Protein AF-A0A7S4D4P1-F1 (afdb_monomer_lite)

Sequence (245 aa):
DNGLATEPPNKPPSKPAASDPASQQLKETILKYKKLLSMARQGLEDNQRHLSDKDEQIRQLQHELESSKQRNAKENAKTRGLEMNPKRIVRRVDQDGVIWVLFEWYSVETDARSPPSWREFNSYGELEDFVQCVSGEPIEIPPACLTSDETQQKINDAKAEVKKTQEEFRKYKIKSEIARKQKEAETKQALGAGLAEASRRIAGADLEAQARRGREARAQADALRQELAQQELMWRKAHDALAKE

Radius of gyration: 55.8 Å; chains: 1; bounding box: 82×101×193 Å

Foldseek 3Di:
DDDDDDDDDDDDDDDDDDDDPVNVVVVVVVVVVVVVVVVVVVVVVVVVVVVVVVVVVVVVVVVVVVVVVVVLVVVQVVVVPDLWFFPEWPAWAQDPQKIKTWTFTDDPPDPDGDHTHIDIDNDPVRVCVSQVVRDDDRHDDDDHDDDPVRVVVVVVVVVVVVVVVVVVVVVVVVVVVVVVVVVVVVVVVVVVVVVVVVVCVVVCVVVVVVVVVVVVVVVVVVVVVVVVVVVVVVVVVVVVVVVVD

Organism: Heterosigma akashiwo (NCBI:txid2829)

pLDDT: mean 83.68, std 14.77, range [37.09, 98.0]

Structure (mmCIF, N/CA/C/O backbone):
data_AF-A0A7S4D4P1-F1
#
_entry.id   AF-A0A7S4D4P1-F1
#
loop_
_atom_site.group_PDB
_atom_site.id
_atom_site.type_symbol
_atom_site.label_atom_id
_atom_site.label_alt_id
_atom_site.label_comp_id
_atom_site.label_asym_id
_atom_site.label_entity_id
_atom_site.label_seq_id
_atom_site.pdbx_PDB_ins_code
_atom_site.Cartn_x
_atom_site.Cartn_y
_atom_site.Cartn_z
_atom_site.occupancy
_atom_site.B_iso_or_equiv
_atom_site.auth_seq_id
_atom_site.auth_comp_id
_atom_site.auth_asym_id
_atom_site.auth_atom_id
_atom_site.pdbx_PDB_model_num
ATOM 1 N N . ASP A 1 1 ? 14.306 -60.459 83.680 1.00 37.09 1 ASP A N 1
ATOM 2 C CA . ASP A 1 1 ? 15.129 -61.630 83.339 1.00 37.09 1 ASP A CA 1
ATOM 3 C C . ASP A 1 1 ? 14.640 -62.233 82.040 1.00 37.09 1 ASP A C 1
ATOM 5 O O . ASP A 1 1 ? 13.482 -62.611 81.962 1.00 37.09 1 ASP A O 1
ATOM 9 N N . ASN A 1 2 ? 15.369 -61.992 80.946 1.00 38.81 2 ASN A N 1
ATOM 10 C CA . ASN A 1 2 ? 16.435 -62.875 80.429 1.00 38.81 2 ASN A CA 1
ATOM 11 C C . ASN A 1 2 ? 15.802 -64.168 79.893 1.00 38.81 2 ASN A C 1
ATOM 13 O O . ASN A 1 2 ? 15.388 -65.011 80.672 1.00 38.81 2 ASN A O 1
ATOM 17 N N . GLY A 1 3 ? 15.584 -64.359 78.595 1.00 38.66 3 GLY A N 1
ATOM 18 C CA . GLY A 1 3 ? 16.442 -64.042 77.455 1.00 38.66 3 GLY A CA 1
ATOM 19 C C . GLY A 1 3 ? 16.898 -65.375 76.862 1.00 38.66 3 GLY A C 1
ATOM 20 O O . GLY A 1 3 ? 17.326 -66.228 77.623 1.00 38.66 3 GLY A O 1
ATOM 21 N N . LEU A 1 4 ? 16.791 -65.571 75.546 1.00 45.31 4 LEU A N 1
ATOM 22 C CA . LEU A 1 4 ? 17.747 -66.379 74.783 1.00 45.31 4 LEU A CA 1
ATOM 23 C C . LEU A 1 4 ? 17.522 -66.160 73.282 1.00 45.31 4 LEU A C 1
ATOM 25 O O . LEU A 1 4 ? 16.489 -66.512 72.716 1.00 45.31 4 LEU A O 1
ATOM 29 N N . ALA A 1 5 ? 18.521 -65.537 72.670 1.00 50.62 5 ALA A N 1
ATOM 30 C CA . ALA A 1 5 ? 18.687 -65.396 71.237 1.00 50.62 5 ALA A CA 1
ATOM 31 C C . ALA A 1 5 ? 19.120 -66.728 70.608 1.00 50.62 5 ALA A C 1
ATOM 33 O O . ALA A 1 5 ? 19.895 -67.466 71.212 1.00 50.62 5 ALA A O 1
ATOM 34 N N . THR A 1 6 ? 18.689 -66.981 69.371 1.00 47.94 6 THR A N 1
ATOM 35 C CA . THR A 1 6 ? 19.344 -67.926 68.450 1.00 47.94 6 THR A CA 1
ATOM 36 C C . THR A 1 6 ? 19.246 -67.408 67.004 1.00 47.94 6 THR A C 1
ATOM 38 O O . THR A 1 6 ? 18.187 -67.426 66.387 1.00 47.94 6 THR A O 1
ATOM 41 N N . GLU A 1 7 ? 20.365 -66.902 66.476 1.00 45.81 7 GLU A N 1
ATOM 42 C CA . GLU A 1 7 ? 20.773 -67.035 65.056 1.00 45.81 7 GLU A CA 1
ATOM 43 C C . GLU A 1 7 ? 21.290 -68.481 64.825 1.00 45.81 7 GLU A C 1
ATOM 45 O O . GLU A 1 7 ? 21.569 -69.124 65.846 1.00 45.81 7 GLU A O 1
ATOM 50 N N . PRO A 1 8 ? 21.486 -69.042 63.592 1.00 64.50 8 PRO A N 1
ATOM 51 C CA . PRO A 1 8 ? 21.990 -68.431 62.327 1.00 64.50 8 PRO A CA 1
ATOM 52 C C . PRO A 1 8 ? 21.351 -69.101 61.044 1.00 64.50 8 PRO A C 1
ATOM 54 O O . PRO A 1 8 ? 20.253 -69.638 61.188 1.00 64.50 8 PRO A O 1
ATOM 57 N N . PRO A 1 9 ? 21.929 -69.192 59.805 1.00 56.50 9 PRO A N 1
ATOM 58 C CA . PRO A 1 9 ? 23.125 -68.584 59.208 1.00 56.50 9 PRO A CA 1
ATOM 59 C C . PRO A 1 9 ? 22.961 -67.931 57.805 1.00 56.50 9 PRO A C 1
ATOM 61 O O . PRO A 1 9 ? 22.108 -68.253 56.980 1.00 56.50 9 PRO A O 1
ATOM 64 N N . ASN A 1 10 ? 23.923 -67.049 57.545 1.00 50.53 10 ASN A N 1
ATOM 65 C CA . ASN A 1 10 ? 24.517 -66.599 56.282 1.00 50.53 10 ASN A CA 1
ATOM 66 C C . ASN A 1 10 ? 24.268 -67.480 55.020 1.00 50.53 10 ASN A C 1
ATOM 68 O O . ASN A 1 10 ? 24.689 -68.637 54.965 1.00 50.53 10 ASN A O 1
ATOM 72 N N . LYS A 1 11 ? 23.679 -66.896 53.960 1.00 48.72 11 LYS A N 1
ATOM 73 C CA . LYS A 1 11 ? 23.640 -67.435 52.579 1.00 48.72 11 LYS A CA 1
ATOM 74 C C . LYS A 1 11 ? 24.652 -66.646 51.717 1.00 48.72 11 LYS A C 1
ATOM 76 O O . LYS A 1 11 ? 24.701 -65.425 51.846 1.00 48.72 11 LYS A O 1
ATOM 81 N N . PRO A 1 12 ? 25.453 -67.296 50.849 1.00 51.16 12 PRO A N 1
ATOM 82 C CA . PRO A 1 12 ? 26.589 -66.669 50.165 1.00 51.16 12 PRO A CA 1
ATOM 83 C C . PRO A 1 12 ? 26.155 -65.659 49.084 1.00 51.16 12 PRO A C 1
ATOM 85 O O . PRO A 1 12 ? 25.039 -65.762 48.562 1.00 51.16 12 PRO A O 1
ATOM 88 N N . PRO A 1 13 ? 27.031 -64.713 48.684 1.00 50.00 13 PRO A N 1
ATOM 89 C CA . PRO A 1 13 ? 26.713 -63.731 47.655 1.00 50.00 13 PRO A CA 1
ATOM 90 C C . PRO A 1 13 ? 26.650 -64.420 46.287 1.00 50.00 13 PRO A C 1
ATOM 92 O O . PRO A 1 13 ? 27.650 -64.926 45.773 1.00 50.00 13 PRO A O 1
ATOM 95 N N . SER A 1 14 ? 25.465 -64.452 45.680 1.00 47.50 14 SER A N 1
ATOM 96 C CA . SER A 1 14 ? 25.299 -64.885 44.291 1.00 47.50 14 SER A CA 1
ATOM 97 C C . SER A 1 14 ? 25.756 -63.757 43.362 1.00 47.50 14 SER A C 1
ATOM 99 O O . SER A 1 14 ? 25.259 -62.635 43.428 1.00 47.50 14 SER A O 1
ATOM 101 N N . LYS A 1 15 ? 26.732 -64.070 42.502 1.00 51.00 15 LYS A N 1
ATOM 102 C CA . LYS A 1 15 ? 27.185 -63.234 41.380 1.00 51.00 15 LYS A CA 1
ATOM 103 C C . LYS A 1 15 ? 26.001 -62.791 40.495 1.00 51.00 15 LYS A C 1
ATOM 105 O O . LYS A 1 15 ? 25.038 -63.546 40.360 1.00 51.00 15 LYS A O 1
ATOM 110 N N . PRO A 1 16 ? 26.081 -61.607 39.858 1.00 49.34 16 PRO A N 1
ATOM 111 C CA . PRO A 1 16 ? 24.970 -61.019 39.119 1.00 49.34 16 PRO A CA 1
ATOM 112 C C . PRO A 1 16 ? 24.687 -61.791 37.825 1.00 49.34 16 PRO A C 1
ATOM 114 O O . PRO A 1 16 ? 25.591 -62.045 37.028 1.00 49.34 16 PRO A O 1
ATOM 117 N N . ALA A 1 17 ? 23.418 -62.147 37.622 1.00 50.38 17 ALA A N 1
ATOM 118 C CA . ALA A 1 17 ? 22.916 -62.732 36.387 1.00 50.38 17 ALA A CA 1
ATOM 119 C C . ALA A 1 17 ? 22.978 -61.709 35.240 1.00 50.38 17 ALA A C 1
ATOM 121 O O . ALA A 1 17 ? 22.571 -60.554 35.390 1.00 50.38 17 ALA A O 1
ATOM 122 N N . ALA A 1 18 ? 23.480 -62.157 34.090 1.00 57.41 18 ALA A N 1
ATOM 123 C CA . ALA A 1 18 ? 23.397 -61.443 32.825 1.00 57.41 18 ALA A CA 1
ATOM 124 C C . ALA A 1 18 ? 21.926 -61.129 32.495 1.00 57.41 18 ALA A C 1
ATOM 126 O O . ALA A 1 18 ? 21.059 -61.993 32.597 1.00 57.41 18 ALA A O 1
ATOM 127 N N . SER A 1 19 ? 21.633 -59.878 32.143 1.00 57.03 19 SER A N 1
ATOM 128 C CA . SER A 1 19 ? 20.270 -59.417 31.866 1.00 57.03 19 SER A CA 1
ATOM 129 C C . SER A 1 19 ? 19.739 -59.953 30.530 1.00 57.03 19 SER A C 1
ATOM 131 O O . SER A 1 19 ? 20.377 -59.723 29.504 1.00 57.03 19 SER A O 1
ATOM 133 N N . ASP A 1 20 ? 18.550 -60.564 30.542 1.00 67.50 20 ASP A N 1
ATOM 134 C CA . ASP A 1 20 ? 17.817 -61.034 29.356 1.00 67.50 20 ASP A CA 1
ATOM 135 C C . ASP A 1 20 ? 17.561 -59.923 28.309 1.00 67.50 20 ASP A C 1
ATOM 137 O O . ASP A 1 20 ? 17.132 -58.820 28.675 1.00 67.50 20 ASP A O 1
ATOM 141 N N . PRO A 1 21 ? 17.706 -60.202 26.999 1.00 68.69 21 PRO A N 1
ATOM 142 C CA . PRO A 1 21 ? 17.485 -59.224 25.924 1.00 68.69 21 PRO A CA 1
ATOM 143 C C . PRO A 1 21 ? 16.031 -58.719 25.847 1.00 68.69 21 PRO A C 1
ATOM 145 O O . PRO A 1 21 ? 15.794 -57.550 25.545 1.00 68.69 21 PRO A O 1
ATOM 148 N N . ALA A 1 22 ? 15.043 -59.545 26.214 1.00 72.19 22 ALA A N 1
ATOM 149 C CA . ALA A 1 22 ? 13.642 -59.124 26.328 1.00 72.19 22 ALA A CA 1
ATOM 150 C C . ALA A 1 22 ? 13.427 -58.105 27.468 1.00 72.19 22 ALA A C 1
ATOM 152 O O . ALA A 1 22 ? 12.632 -57.171 27.345 1.00 72.19 22 ALA A O 1
ATOM 153 N N . SER A 1 23 ? 14.192 -58.231 28.561 1.00 76.56 23 SER A N 1
ATOM 154 C CA . SER A 1 23 ? 14.188 -57.259 29.661 1.00 76.56 23 SER A CA 1
ATOM 155 C C . SER A 1 23 ? 14.780 -55.918 29.220 1.00 76.56 23 SER A C 1
ATOM 157 O O . SER A 1 23 ? 14.315 -54.866 29.655 1.00 76.56 23 SER A O 1
ATOM 159 N N . GLN A 1 24 ? 15.777 -55.933 28.331 1.00 80.38 24 GLN A N 1
ATOM 160 C CA . GLN A 1 24 ? 16.373 -54.715 27.777 1.00 80.38 24 GLN A CA 1
ATOM 161 C C . GLN A 1 24 ? 15.398 -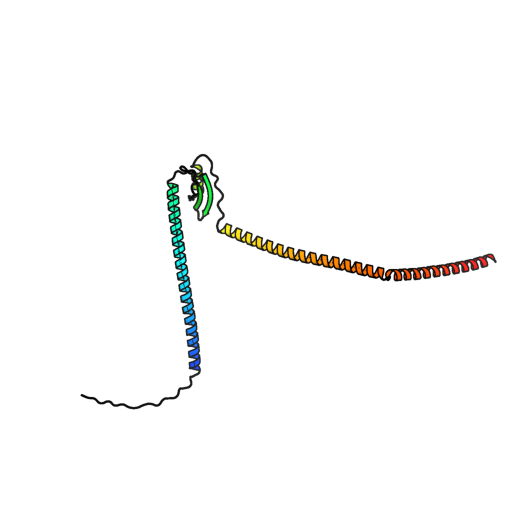53.979 26.846 1.00 80.38 24 GLN A C 1
ATOM 163 O O . GLN A 1 24 ? 15.178 -52.783 27.033 1.00 80.38 24 GLN A O 1
ATOM 168 N N . GLN A 1 25 ? 14.714 -54.687 25.942 1.00 83.94 25 GLN A N 1
ATOM 169 C CA . GLN A 1 25 ? 13.703 -54.080 25.062 1.00 83.94 25 GLN A CA 1
ATOM 170 C C . GLN A 1 25 ? 12.520 -53.475 25.836 1.00 83.94 25 GLN A C 1
ATOM 172 O O . GLN A 1 25 ? 12.057 -52.381 25.510 1.00 83.94 25 GLN A O 1
ATOM 177 N N . LEU A 1 26 ? 12.054 -54.138 26.900 1.00 87.88 26 LEU A N 1
ATOM 178 C CA . LEU A 1 26 ? 11.002 -53.599 27.768 1.00 87.88 26 LEU A CA 1
ATOM 179 C C . LEU A 1 26 ? 11.464 -52.344 28.529 1.00 87.88 26 LEU A C 1
ATOM 181 O O . LEU A 1 26 ? 10.706 -51.389 28.696 1.00 87.88 26 LEU A O 1
ATOM 185 N N . LYS A 1 27 ? 12.724 -52.301 28.973 1.00 88.81 27 LYS A N 1
ATOM 186 C CA . LYS A 1 27 ? 13.296 -51.102 29.607 1.00 88.81 27 LYS A CA 1
ATOM 187 C C . LYS A 1 27 ? 13.377 -49.935 28.623 1.00 88.81 27 LYS A C 1
ATOM 189 O O . LYS A 1 27 ? 13.056 -48.807 28.994 1.00 88.81 27 LYS A O 1
ATOM 194 N N . GLU A 1 28 ? 13.748 -50.195 27.373 1.00 88.62 28 GLU A N 1
ATOM 195 C CA . GLU A 1 28 ? 13.800 -49.177 26.322 1.00 88.62 28 GLU A CA 1
ATOM 196 C C . GLU A 1 28 ? 12.420 -48.617 25.962 1.00 88.62 28 GLU A C 1
ATOM 198 O O . GLU A 1 28 ? 12.275 -47.404 25.799 1.00 88.62 28 GLU A O 1
ATOM 203 N N . THR A 1 29 ? 11.386 -49.458 25.864 1.00 90.62 29 THR A N 1
ATOM 204 C CA . THR A 1 29 ? 10.016 -48.981 25.610 1.00 90.62 29 THR A CA 1
ATOM 205 C C . THR A 1 29 ? 9.495 -48.148 26.775 1.00 90.62 29 THR A C 1
ATOM 207 O O . THR A 1 29 ? 8.967 -47.058 26.555 1.00 90.62 29 THR A O 1
ATOM 210 N N . ILE A 1 30 ? 9.735 -48.572 28.019 1.00 92.38 30 ILE A N 1
ATOM 211 C CA . ILE A 1 30 ? 9.392 -47.790 29.215 1.00 92.38 30 ILE A CA 1
ATOM 212 C C . ILE A 1 30 ? 10.104 -46.429 29.212 1.00 92.38 30 ILE A C 1
ATOM 214 O O . ILE A 1 30 ? 9.485 -45.414 29.537 1.00 92.38 30 ILE A O 1
ATOM 218 N N . LEU A 1 31 ? 11.380 -46.369 28.820 1.00 92.94 31 LEU A N 1
ATOM 219 C CA . LEU A 1 31 ? 12.120 -45.107 28.704 1.00 92.94 31 LEU A CA 1
ATOM 220 C C . LEU A 1 31 ? 11.519 -44.181 27.638 1.00 92.94 31 LEU A C 1
ATOM 222 O O . LEU A 1 31 ? 11.360 -42.985 27.891 1.00 92.94 31 LEU A O 1
ATOM 226 N N . LYS A 1 32 ? 11.126 -44.724 26.479 1.00 92.06 32 LYS A N 1
ATOM 227 C CA . LYS A 1 32 ? 10.444 -43.962 25.419 1.00 92.06 32 LYS A CA 1
ATOM 228 C C . LYS A 1 32 ? 9.111 -43.392 25.908 1.00 92.06 32 LYS A C 1
ATOM 230 O O . LYS A 1 32 ? 8.865 -42.201 25.721 1.00 92.06 32 LYS A O 1
ATOM 235 N N . TYR A 1 33 ? 8.293 -44.191 26.596 1.00 94.88 33 TYR A N 1
ATOM 236 C CA . TYR A 1 33 ? 7.027 -43.720 27.168 1.00 94.88 33 TYR A CA 1
ATOM 237 C C . TYR A 1 33 ? 7.231 -42.660 28.249 1.00 94.88 33 TYR A C 1
ATOM 239 O O . TYR A 1 33 ? 6.532 -41.651 28.248 1.00 94.88 33 TYR A O 1
ATOM 247 N N . LYS A 1 34 ? 8.221 -42.826 29.134 1.00 95.06 34 LYS A N 1
ATOM 248 C CA . LYS A 1 34 ? 8.562 -41.809 30.141 1.00 95.06 34 LYS A CA 1
ATOM 249 C C . LYS A 1 34 ? 8.981 -40.490 29.499 1.00 95.06 34 LYS A C 1
ATOM 251 O O . LYS A 1 34 ? 8.519 -39.438 29.930 1.00 95.06 34 LYS A O 1
ATOM 256 N N . LYS A 1 35 ? 9.808 -40.541 28.450 1.00 94.38 35 LYS A N 1
ATOM 257 C CA . LYS A 1 35 ? 10.213 -39.346 27.699 1.00 94.38 35 LYS A CA 1
ATOM 258 C C . LYS A 1 35 ? 9.010 -38.662 27.049 1.00 94.38 35 LYS A C 1
ATOM 260 O O . LYS A 1 35 ? 8.869 -37.451 27.174 1.00 94.38 35 LYS A O 1
ATOM 265 N N . LEU A 1 36 ? 8.122 -39.431 26.417 1.00 94.69 36 LEU A N 1
ATOM 266 C CA . LEU A 1 36 ? 6.915 -38.897 25.788 1.00 94.69 36 LEU A CA 1
ATOM 267 C C . LEU A 1 36 ? 5.970 -38.251 26.812 1.00 94.69 36 LEU A C 1
ATOM 269 O O . LEU A 1 36 ? 5.500 -37.141 26.592 1.00 94.69 36 LEU A O 1
ATOM 273 N N . LEU A 1 37 ? 5.746 -38.902 27.956 1.00 94.62 37 LEU A N 1
ATOM 274 C CA . LEU A 1 37 ? 4.936 -38.355 29.048 1.00 94.62 37 LEU A CA 1
ATOM 275 C C . LEU A 1 37 ? 5.554 -37.087 29.642 1.00 94.62 37 LEU A C 1
ATOM 277 O O . LEU A 1 37 ? 4.828 -36.150 29.956 1.00 94.62 37 LEU A O 1
ATOM 281 N N . SER A 1 38 ? 6.882 -37.036 29.770 1.00 94.75 38 SER A N 1
ATOM 282 C CA . SER A 1 38 ? 7.589 -35.834 30.219 1.00 94.75 38 SER A CA 1
ATOM 283 C C . SER A 1 38 ? 7.402 -34.675 29.242 1.00 94.75 38 SER A C 1
ATOM 285 O O . SER A 1 38 ? 7.128 -33.562 29.674 1.00 94.75 38 SER A O 1
ATOM 287 N N . MET A 1 39 ? 7.508 -34.929 27.934 1.00 92.31 39 MET A N 1
ATOM 288 C CA . MET A 1 39 ? 7.268 -33.909 26.908 1.00 92.31 39 MET A CA 1
ATOM 289 C C . MET A 1 39 ? 5.807 -33.449 26.892 1.00 92.31 39 MET A C 1
ATOM 291 O O . MET A 1 39 ? 5.548 -32.257 26.777 1.00 92.31 39 MET A O 1
ATOM 295 N N . ALA A 1 40 ? 4.854 -34.372 27.048 1.00 93.38 40 ALA A N 1
ATOM 296 C CA . ALA A 1 40 ? 3.435 -34.039 27.127 1.00 93.38 40 ALA A CA 1
ATOM 297 C C . ALA A 1 40 ? 3.110 -33.200 28.374 1.00 93.38 40 ALA A C 1
ATOM 299 O O . ALA A 1 40 ? 2.359 -32.236 28.273 1.00 93.38 40 ALA A O 1
ATOM 300 N N . ARG A 1 41 ? 3.707 -33.522 29.533 1.00 94.69 41 ARG A N 1
ATOM 301 C CA . ARG A 1 41 ? 3.586 -32.705 30.751 1.00 94.69 41 ARG A CA 1
ATOM 302 C C . ARG A 1 41 ? 4.154 -31.306 30.551 1.00 94.69 41 ARG A C 1
ATOM 304 O O . ARG A 1 41 ? 3.449 -30.348 30.832 1.00 94.69 41 ARG A O 1
ATOM 311 N N . GLN A 1 42 ? 5.363 -31.198 29.999 1.00 94.19 42 GLN A N 1
ATOM 312 C CA . GLN A 1 42 ? 5.973 -29.900 29.711 1.00 94.19 42 GLN A CA 1
ATOM 313 C C . GLN A 1 42 ? 5.099 -29.069 28.763 1.00 94.19 42 GLN A C 1
ATOM 315 O O . GLN A 1 42 ? 4.826 -27.909 29.038 1.00 94.19 42 GLN A O 1
ATOM 320 N N . GLY A 1 43 ? 4.583 -29.679 27.690 1.00 94.81 43 GLY A N 1
ATOM 321 C CA . GLY A 1 43 ? 3.694 -28.991 26.753 1.00 94.81 43 GLY A CA 1
ATOM 322 C C . GLY A 1 43 ? 2.375 -28.534 27.385 1.00 94.81 43 GLY A C 1
ATOM 323 O O . GLY A 1 43 ? 1.867 -27.471 27.039 1.00 94.81 43 GLY A O 1
ATOM 324 N N . LEU A 1 44 ? 1.819 -29.302 28.329 1.00 94.50 44 LEU A N 1
ATOM 325 C CA . LEU A 1 44 ? 0.635 -28.888 29.087 1.00 94.50 44 LEU A CA 1
ATOM 326 C C . LEU A 1 44 ? 0.942 -27.725 30.034 1.00 94.50 44 LEU A C 1
ATOM 328 O O . LEU A 1 44 ? 0.155 -26.785 30.096 1.00 94.50 44 LEU A O 1
ATOM 332 N N . GLU A 1 45 ? 2.079 -27.762 30.728 1.00 95.69 45 GLU A N 1
ATOM 333 C CA . GLU A 1 45 ? 2.516 -26.678 31.613 1.00 95.69 45 GLU A CA 1
ATOM 334 C C . GLU A 1 45 ? 2.763 -25.377 30.838 1.00 95.69 45 GLU A C 1
ATOM 336 O O . GLU A 1 45 ? 2.300 -24.316 31.258 1.00 95.69 45 GLU A O 1
ATOM 341 N N . ASP A 1 46 ? 3.417 -25.456 29.679 1.00 94.44 46 ASP A N 1
ATOM 342 C CA . ASP A 1 46 ? 3.677 -24.298 28.820 1.00 94.44 46 ASP A CA 1
ATOM 343 C C . ASP A 1 46 ? 2.369 -23.708 28.266 1.00 94.44 46 ASP A C 1
ATOM 345 O O . ASP A 1 46 ? 2.158 -22.493 28.309 1.00 94.44 46 ASP A O 1
ATOM 349 N N . ASN A 1 47 ? 1.440 -24.561 27.818 1.00 95.12 47 ASN A N 1
ATOM 350 C CA . ASN A 1 47 ? 0.114 -24.122 27.381 1.00 95.12 47 ASN A CA 1
ATOM 351 C C . ASN A 1 47 ? -0.678 -23.478 28.522 1.00 95.12 47 ASN A C 1
ATOM 353 O O . ASN A 1 47 ? -1.353 -22.473 28.306 1.00 95.12 47 ASN A O 1
ATOM 357 N N . GLN A 1 48 ? -0.596 -24.028 29.733 1.00 95.94 48 GLN A N 1
ATOM 358 C CA . GLN A 1 48 ? -1.302 -23.490 30.889 1.00 95.94 48 GLN A CA 1
ATOM 359 C C . GLN A 1 48 ? -0.755 -22.122 31.310 1.00 95.94 48 GLN A C 1
ATOM 361 O O . GLN A 1 48 ? -1.541 -21.233 31.636 1.00 95.94 48 GLN A O 1
ATOM 366 N N . ARG A 1 49 ? 0.565 -21.915 31.226 1.00 95.00 49 ARG A N 1
ATOM 367 C CA . ARG A 1 49 ? 1.178 -20.589 31.404 1.00 95.00 49 ARG A CA 1
ATOM 368 C C . ARG A 1 49 ? 0.685 -19.603 30.354 1.00 95.00 49 ARG A C 1
ATOM 370 O O . ARG A 1 49 ? 0.198 -18.537 30.701 1.00 95.00 49 ARG A O 1
ATOM 377 N N . HIS A 1 50 ? 0.717 -19.992 29.084 1.00 95.62 50 HIS A N 1
ATOM 378 C CA . HIS A 1 50 ? 0.289 -19.119 27.994 1.00 95.62 50 HIS A CA 1
ATOM 379 C C . HIS A 1 50 ? -1.206 -18.755 28.063 1.00 95.62 50 HIS A C 1
ATOM 381 O O . HIS A 1 50 ? -1.590 -17.643 27.702 1.00 95.62 50 HIS A O 1
ATOM 387 N N . LEU A 1 51 ? -2.061 -19.669 28.535 1.00 95.25 51 LEU A N 1
ATOM 388 C CA . LEU A 1 51 ? -3.466 -19.363 28.819 1.00 95.25 51 LEU A CA 1
ATOM 389 C C . LEU A 1 51 ? -3.598 -18.360 29.969 1.00 95.25 51 LEU A C 1
ATOM 391 O O . LEU A 1 51 ? -4.302 -17.370 29.811 1.00 95.25 51 LEU A O 1
ATOM 395 N N . SER A 1 52 ? -2.865 -18.561 31.067 1.00 95.75 52 SER A N 1
ATOM 396 C CA . SER A 1 52 ? -2.852 -17.624 32.198 1.00 95.75 52 SER A CA 1
ATOM 397 C C . SER A 1 52 ? -2.409 -16.217 31.782 1.00 95.75 52 SER A C 1
ATOM 399 O O . SER A 1 52 ? -3.043 -15.237 32.172 1.00 95.75 52 SER A O 1
ATOM 401 N N . ASP A 1 53 ? -1.363 -16.108 30.960 1.00 95.56 53 ASP A N 1
ATOM 402 C CA . ASP A 1 53 ? -0.863 -14.824 30.456 1.00 95.56 53 ASP A CA 1
ATOM 403 C C . ASP A 1 53 ? -1.919 -14.117 29.593 1.00 95.56 53 ASP A C 1
ATOM 405 O O . ASP A 1 53 ? -2.144 -12.911 29.719 1.00 95.56 53 ASP A O 1
ATOM 409 N N . LYS A 1 54 ? -2.617 -14.868 28.731 1.00 95.44 54 LYS A N 1
ATOM 410 C CA . LYS A 1 54 ? -3.719 -14.331 27.922 1.00 95.44 54 LYS A CA 1
ATOM 411 C C . LYS A 1 54 ? -4.914 -13.912 28.771 1.00 95.44 54 LYS A C 1
ATOM 413 O O . LYS A 1 54 ? -5.491 -12.862 28.504 1.00 95.44 54 LYS A O 1
ATOM 418 N N . ASP A 1 55 ? -5.269 -14.679 29.795 1.00 96.12 55 ASP A N 1
ATOM 419 C CA . ASP A 1 55 ? -6.354 -14.331 30.717 1.00 96.12 55 ASP A CA 1
ATOM 420 C C . ASP A 1 55 ? -6.034 -13.064 31.522 1.00 96.12 55 ASP A C 1
ATOM 422 O O . ASP A 1 55 ? -6.927 -12.285 31.866 1.00 96.12 55 ASP A O 1
ATOM 426 N N . GLU A 1 56 ? -4.760 -12.827 31.831 1.00 96.00 56 GLU A N 1
ATOM 427 C CA . GLU A 1 56 ? -4.309 -11.580 32.442 1.00 96.00 56 GLU A CA 1
ATOM 428 C C . GLU A 1 56 ? -4.384 -10.400 31.464 1.00 96.00 56 GLU A C 1
ATOM 430 O O . GLU A 1 56 ? -4.928 -9.354 31.822 1.00 96.00 56 GLU A O 1
ATOM 435 N N . GLN A 1 57 ? -3.966 -10.581 30.208 1.00 95.69 57 GLN A N 1
ATOM 436 C CA . GLN A 1 57 ? -4.128 -9.563 29.160 1.00 95.69 57 GLN A CA 1
ATOM 437 C C . GLN A 1 57 ? -5.599 -9.214 28.911 1.00 95.69 57 GLN A C 1
ATOM 439 O O . GLN A 1 57 ? -5.947 -8.040 28.803 1.00 95.69 57 GLN A O 1
ATOM 444 N N . ILE A 1 58 ? -6.485 -10.214 28.862 1.00 95.31 58 ILE A N 1
ATOM 445 C CA . ILE A 1 58 ? -7.927 -9.995 28.699 1.00 95.31 58 ILE A CA 1
ATOM 446 C C . ILE A 1 58 ? -8.464 -9.153 29.858 1.00 95.31 58 ILE A C 1
ATOM 448 O O . ILE A 1 58 ? -9.183 -8.182 29.620 1.00 95.31 58 ILE A O 1
ATOM 452 N N . ARG A 1 59 ? -8.082 -9.468 31.103 1.00 95.69 59 ARG A N 1
ATOM 453 C CA . ARG A 1 59 ? -8.488 -8.680 32.277 1.00 95.69 59 ARG A CA 1
ATOM 454 C C . ARG A 1 59 ? -7.974 -7.242 32.219 1.00 95.69 59 ARG A C 1
ATOM 456 O O . ARG A 1 59 ? -8.729 -6.325 32.536 1.00 95.69 59 ARG A O 1
ATOM 463 N N . GLN A 1 60 ? -6.730 -7.032 31.791 1.00 95.00 60 GLN A N 1
ATOM 464 C CA . GLN A 1 60 ? -6.162 -5.690 31.621 1.00 95.00 60 GLN A CA 1
ATOM 465 C C . GLN A 1 60 ? -6.943 -4.882 30.578 1.00 95.00 60 GLN A C 1
ATOM 467 O O . GLN A 1 60 ? -7.401 -3.780 30.876 1.00 95.00 60 GLN A O 1
ATOM 472 N N . LEU A 1 61 ? -7.191 -5.460 29.401 1.00 94.19 61 LEU A N 1
ATOM 473 C CA . LEU A 1 61 ? -7.955 -4.807 28.335 1.00 94.19 61 LEU A CA 1
ATOM 474 C C . LEU A 1 61 ? -9.399 -4.505 28.758 1.00 94.19 61 LEU A C 1
ATOM 476 O O . LEU A 1 61 ? -9.919 -3.432 28.458 1.00 94.19 61 LEU A O 1
ATOM 480 N N . GLN A 1 62 ? -10.048 -5.414 29.488 1.00 93.06 62 GLN A N 1
ATOM 481 C CA . GLN A 1 62 ? -11.386 -5.180 30.040 1.00 93.06 62 GLN A CA 1
ATOM 482 C C . GLN A 1 62 ? -11.394 -4.016 31.038 1.00 93.06 62 GLN A C 1
ATOM 484 O O . GLN A 1 62 ? -12.279 -3.163 30.976 1.00 93.06 62 GLN A O 1
ATOM 489 N N . HIS A 1 63 ? -10.398 -3.943 31.925 1.00 94.44 63 HIS A N 1
ATOM 490 C CA . HIS A 1 63 ? -10.264 -2.845 32.879 1.00 94.44 63 HIS A CA 1
ATOM 491 C C . HIS A 1 63 ? -10.005 -1.499 32.183 1.00 94.44 63 HIS A C 1
ATOM 493 O O . HIS A 1 63 ? -10.592 -0.480 32.557 1.00 94.44 63 HIS A O 1
ATOM 499 N N . GLU A 1 64 ? -9.151 -1.472 31.158 1.00 91.88 64 GLU A N 1
ATOM 500 C CA . GLU A 1 64 ? -8.892 -0.274 30.352 1.00 91.88 64 GLU A CA 1
ATOM 501 C C . GLU A 1 64 ? -10.138 0.191 29.595 1.00 91.88 64 GLU A C 1
ATOM 503 O O . GLU A 1 64 ? -10.445 1.387 29.596 1.00 91.88 64 GLU A O 1
ATOM 508 N N . LEU A 1 65 ? -10.886 -0.746 29.004 1.00 88.31 65 LEU A N 1
ATOM 509 C CA . LEU A 1 65 ? -12.137 -0.457 28.312 1.00 88.31 65 LEU A CA 1
ATOM 510 C C . LEU A 1 65 ? -13.166 0.151 29.270 1.00 88.31 65 LEU A C 1
ATOM 512 O O . LEU A 1 65 ? -13.762 1.180 28.954 1.00 88.31 65 LEU A O 1
ATOM 516 N N . GLU A 1 66 ? -13.341 -0.437 30.454 1.00 89.75 66 GLU A N 1
ATOM 517 C CA . GLU A 1 66 ? -14.264 0.063 31.476 1.00 89.75 66 GLU A CA 1
ATOM 518 C C . GLU A 1 66 ? -13.835 1.442 31.999 1.00 89.75 66 GLU A C 1
ATOM 520 O O . GLU A 1 66 ? -14.635 2.377 32.066 1.00 89.75 66 GLU A O 1
ATOM 525 N N . SER A 1 67 ? -12.539 1.626 32.258 1.00 89.50 67 SER A N 1
ATOM 526 C CA . SER A 1 67 ? -11.972 2.920 32.651 1.00 89.50 67 SER A CA 1
ATOM 527 C C . SER A 1 67 ? -12.142 3.988 31.564 1.00 89.50 67 SER A C 1
ATOM 529 O O . SER A 1 67 ? -12.337 5.170 31.861 1.00 89.50 67 SER A O 1
ATOM 531 N N . SER A 1 68 ? -12.058 3.605 30.288 1.00 82.00 68 SER A N 1
ATOM 532 C CA . SER A 1 68 ? -12.314 4.500 29.158 1.00 82.00 68 SER A CA 1
ATOM 533 C C . SER A 1 68 ? -13.794 4.862 29.061 1.00 82.00 68 SER A C 1
ATOM 535 O O . SER A 1 68 ? -14.120 6.040 28.925 1.00 82.00 68 SER A O 1
ATOM 537 N N . LYS A 1 69 ? -14.695 3.883 29.199 1.00 79.75 69 LYS A N 1
ATOM 538 C CA . LYS A 1 69 ? -16.146 4.111 29.206 1.00 79.75 69 LYS A CA 1
ATOM 539 C C . LYS A 1 69 ? -16.562 5.057 30.326 1.00 79.75 69 LYS A C 1
ATOM 541 O O . LYS A 1 69 ? -17.302 6.000 30.071 1.00 79.75 69 LYS A O 1
ATOM 546 N N . GLN A 1 70 ? -16.045 4.870 31.541 1.00 81.00 70 GLN A N 1
ATOM 547 C CA . GLN A 1 70 ? -16.353 5.751 32.671 1.00 81.00 70 GLN A CA 1
ATOM 548 C C . GLN A 1 70 ? -15.823 7.176 32.481 1.00 81.00 70 GLN A C 1
ATOM 550 O O . GLN A 1 70 ? -16.504 8.131 32.859 1.00 81.00 70 GLN A O 1
ATOM 555 N N . ARG A 1 71 ? -14.631 7.348 31.893 1.00 78.56 71 ARG A N 1
ATOM 556 C CA . ARG A 1 71 ? -14.108 8.679 31.538 1.00 78.56 71 ARG A CA 1
ATOM 557 C C . ARG A 1 71 ? -15.004 9.369 30.512 1.00 78.56 71 ARG A C 1
ATOM 559 O O . ARG A 1 71 ? -15.437 10.492 30.759 1.00 78.56 71 ARG A O 1
ATOM 566 N N . ASN A 1 72 ? -15.362 8.661 29.443 1.00 69.88 72 ASN A N 1
ATOM 567 C CA . ASN A 1 72 ? -16.236 9.183 28.395 1.00 69.88 72 ASN A CA 1
ATOM 568 C C . ASN A 1 72 ? -17.640 9.501 28.929 1.00 69.88 72 ASN A C 1
ATOM 570 O O . ASN A 1 72 ? -18.195 10.541 28.606 1.00 69.88 72 ASN A O 1
ATOM 574 N N . ALA A 1 73 ? -18.209 8.660 29.798 1.00 70.31 73 ALA A N 1
ATOM 575 C CA . ALA A 1 73 ? -19.515 8.906 30.407 1.00 70.31 73 ALA A CA 1
ATOM 576 C C . ALA A 1 73 ? -19.520 10.170 31.283 1.00 70.31 73 ALA A C 1
ATOM 578 O O . ALA A 1 73 ? -20.476 10.943 31.243 1.00 70.31 73 ALA A O 1
ATOM 579 N N . LYS A 1 74 ? -18.443 10.420 32.041 1.00 71.56 74 LYS A N 1
ATOM 580 C CA . LYS A 1 74 ? -18.282 11.653 32.832 1.00 71.56 74 LYS A CA 1
ATOM 581 C C . LYS A 1 74 ? -18.147 12.891 31.940 1.00 71.56 74 LYS A C 1
ATOM 583 O O . LYS A 1 74 ? -18.731 13.926 32.250 1.00 71.56 74 LYS A O 1
ATOM 588 N N . GLU A 1 75 ? -17.410 12.788 30.838 1.00 66.00 75 GLU A N 1
ATOM 589 C CA . GLU A 1 75 ? -17.259 13.865 29.852 1.00 66.00 75 GLU A CA 1
ATOM 590 C C . GLU A 1 75 ? -18.574 14.156 29.106 1.00 66.00 75 GLU A C 1
ATOM 592 O O . GLU A 1 75 ? -18.977 15.316 28.979 1.00 66.00 75 GLU A O 1
ATOM 597 N N . ASN A 1 76 ? -19.309 13.110 28.723 1.00 63.19 76 ASN A N 1
ATOM 598 C CA . ASN A 1 76 ? -20.640 13.208 28.121 1.00 63.19 76 ASN A CA 1
ATOM 599 C C . ASN A 1 76 ? -21.668 13.800 29.091 1.00 63.19 76 ASN A C 1
ATOM 601 O O . ASN A 1 76 ? -22.486 14.623 28.694 1.00 63.19 76 ASN A O 1
ATOM 605 N N . ALA A 1 77 ? -21.636 13.430 30.372 1.00 62.59 77 ALA A N 1
ATOM 606 C CA . ALA A 1 77 ? -22.522 14.016 31.377 1.00 62.59 77 ALA A CA 1
ATOM 607 C C . ALA A 1 77 ? -22.228 15.511 31.593 1.00 62.59 77 ALA A C 1
ATOM 609 O O . ALA A 1 77 ? -23.155 16.310 31.716 1.00 62.59 77 ALA A O 1
ATOM 610 N N . LYS A 1 78 ? -20.947 15.904 31.578 1.00 60.81 78 LYS A N 1
ATOM 611 C CA . LYS A 1 78 ? -20.528 17.308 31.693 1.00 60.81 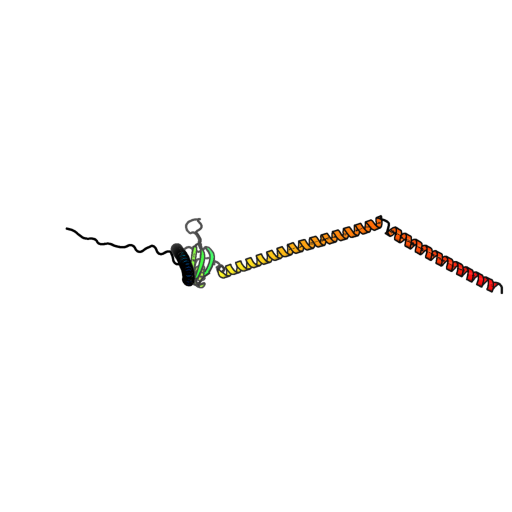78 LYS A CA 1
ATOM 612 C C . LYS A 1 78 ? -20.976 18.147 30.491 1.00 60.81 78 LYS A C 1
ATOM 614 O O . LYS A 1 78 ? -21.375 19.290 30.669 1.00 60.81 78 LYS A O 1
ATOM 619 N N . THR A 1 79 ? -20.936 17.580 29.288 1.00 56.41 79 THR A N 1
ATOM 620 C CA . THR A 1 79 ? -21.350 18.259 28.047 1.00 56.41 79 THR A CA 1
ATOM 621 C C . THR A 1 79 ? -22.862 18.243 27.826 1.00 56.41 79 THR A C 1
ATOM 623 O O . THR A 1 79 ? -23.385 19.191 27.260 1.00 56.41 79 THR A O 1
ATOM 626 N N . ARG A 1 80 ? -23.597 17.240 28.331 1.00 54.94 80 ARG A N 1
ATOM 627 C CA . ARG A 1 80 ? -25.075 17.247 28.342 1.00 54.94 80 ARG A CA 1
ATOM 628 C C . ARG A 1 80 ? -25.668 18.310 29.276 1.00 54.94 80 ARG A C 1
ATOM 630 O O . ARG A 1 80 ? -26.795 18.728 29.047 1.00 54.94 80 ARG A O 1
ATOM 637 N N . GLY A 1 81 ? -24.940 18.715 30.321 1.00 50.12 81 GLY A N 1
ATOM 638 C CA . GLY A 1 81 ? -25.376 19.739 31.281 1.00 50.12 81 GLY A CA 1
ATOM 639 C C . GLY A 1 81 ? -25.003 21.178 30.910 1.00 50.12 81 GLY A C 1
ATOM 640 O O . GLY A 1 81 ? -25.470 22.104 31.564 1.00 50.12 81 GLY A O 1
ATOM 641 N N . LEU A 1 82 ? -24.166 21.372 29.888 1.00 54.62 82 LEU A N 1
ATOM 642 C CA . LEU A 1 82 ? -23.803 22.684 29.365 1.00 54.62 82 LEU A CA 1
ATOM 643 C C . LEU A 1 82 ? -24.586 22.903 28.069 1.00 54.62 82 LEU A C 1
ATOM 645 O O . LEU A 1 82 ? -24.379 22.184 27.094 1.00 54.62 82 LEU A O 1
ATOM 649 N N . GLU A 1 83 ? -25.474 23.896 28.055 1.00 56.53 83 GLU A N 1
ATOM 650 C CA . GLU A 1 83 ? -26.129 24.420 26.849 1.00 56.53 83 GLU A CA 1
ATOM 651 C C . GLU A 1 83 ? -25.081 25.111 25.956 1.00 56.53 83 GLU A C 1
ATOM 653 O O . GLU A 1 83 ? -25.033 26.330 25.826 1.00 56.53 83 GLU A O 1
ATOM 658 N N . MET A 1 84 ? -24.147 24.335 25.409 1.00 66.50 84 MET A N 1
ATOM 659 C CA . MET A 1 84 ? -23.105 24.829 24.523 1.00 66.50 84 MET A CA 1
ATOM 660 C C . MET A 1 84 ? -23.477 24.545 23.080 1.00 66.50 84 MET A C 1
ATOM 662 O O . MET A 1 84 ? -23.782 23.411 22.706 1.00 66.50 84 MET A O 1
ATOM 666 N N . ASN A 1 85 ? -23.392 25.585 22.255 1.00 78.75 85 ASN A N 1
ATOM 667 C CA . ASN A 1 85 ? -23.601 25.448 20.826 1.00 78.75 85 ASN A CA 1
ATOM 668 C C . ASN A 1 85 ? -22.354 24.803 20.192 1.00 78.75 85 ASN A C 1
ATOM 670 O O . ASN A 1 85 ? -21.226 25.235 20.474 1.00 78.75 85 ASN A O 1
ATOM 674 N N . PRO A 1 86 ? -22.504 23.753 19.364 1.00 85.06 86 PRO A N 1
ATOM 675 C CA . PRO A 1 86 ? -21.402 23.227 18.593 1.00 85.06 86 PRO A CA 1
ATOM 676 C C . PRO A 1 86 ? -20.991 24.276 17.562 1.00 85.06 86 PRO A C 1
ATOM 678 O O . PRO A 1 86 ? -21.816 24.890 16.899 1.00 85.06 86 PRO A O 1
ATOM 681 N N . LYS A 1 87 ? -19.686 24.478 17.429 1.00 84.00 87 LYS A N 1
ATOM 682 C CA . LYS A 1 87 ? -19.071 25.342 16.424 1.00 84.00 87 LYS A CA 1
ATOM 683 C C . LYS A 1 87 ? -18.880 24.612 15.104 1.00 84.00 87 LYS A C 1
ATOM 685 O O . LYS A 1 87 ? -19.088 25.182 14.043 1.00 84.00 87 LYS A O 1
ATOM 690 N N . ARG A 1 88 ? -18.408 23.365 15.164 1.00 87.12 88 ARG A N 1
ATOM 691 C CA . ARG A 1 88 ? -18.260 22.500 13.987 1.00 87.12 88 ARG A CA 1
ATOM 692 C C . ARG A 1 88 ? -18.148 21.036 14.365 1.00 87.12 88 ARG A C 1
ATOM 694 O O . ARG A 1 88 ? -17.721 20.697 15.472 1.00 87.12 88 ARG A O 1
ATOM 701 N N . ILE A 1 89 ? -18.411 20.183 13.386 1.00 91.19 89 ILE A N 1
ATOM 702 C CA . ILE A 1 89 ? -18.085 18.764 13.449 1.00 91.19 89 ILE A CA 1
ATOM 703 C C . ILE A 1 89 ? -16.658 18.559 12.938 1.00 91.19 89 ILE A C 1
ATOM 705 O O . ILE A 1 89 ? -16.305 18.964 11.834 1.00 91.19 89 ILE A O 1
ATOM 709 N N . VAL A 1 90 ? -15.820 17.925 13.755 1.00 91.38 90 VAL A N 1
ATOM 710 C CA . VAL A 1 90 ? -14.424 17.618 13.418 1.00 91.38 90 VAL A CA 1
ATOM 711 C C . VAL A 1 90 ? -14.319 16.253 12.747 1.00 91.38 90 VAL A C 1
ATOM 713 O O . VAL A 1 90 ? -13.568 16.093 11.787 1.00 91.38 90 VAL A O 1
ATOM 716 N N . ARG A 1 91 ? -15.035 15.251 13.274 1.00 92.62 91 ARG A N 1
ATOM 717 C CA . ARG A 1 91 ? -15.039 13.874 12.762 1.00 92.62 91 ARG A CA 1
ATOM 718 C C . ARG A 1 91 ? -16.385 13.211 12.998 1.00 92.62 91 ARG A C 1
ATOM 720 O O . ARG A 1 91 ? -17.019 13.464 14.016 1.00 92.62 91 ARG A O 1
ATOM 727 N N . ARG A 1 92 ? -16.742 12.309 12.090 1.00 93.62 92 ARG A N 1
ATOM 728 C CA . ARG A 1 92 ? -17.881 11.398 12.196 1.00 93.62 92 ARG A CA 1
ATOM 729 C C . ARG A 1 92 ? -17.385 9.968 12.022 1.00 93.62 92 ARG A C 1
ATOM 731 O O . ARG A 1 92 ? -16.657 9.704 11.071 1.00 93.62 92 ARG A O 1
ATOM 738 N N . VAL A 1 93 ? -17.761 9.067 12.914 1.00 92.06 93 VAL A N 1
ATOM 739 C CA . VAL A 1 93 ? -17.433 7.641 12.855 1.00 92.06 93 VAL A CA 1
ATOM 740 C C . VAL A 1 93 ? -18.730 6.862 12.996 1.00 92.06 93 VAL A C 1
ATOM 742 O O . VAL A 1 93 ? -19.448 7.046 13.974 1.00 92.06 93 VAL A O 1
ATOM 745 N N . ASP A 1 94 ? -19.004 5.985 12.039 1.00 91.12 94 ASP A N 1
ATOM 746 C CA . ASP A 1 94 ? -20.195 5.144 12.045 1.00 91.12 94 ASP A CA 1
ATOM 747 C C . ASP A 1 94 ? -19.748 3.720 12.384 1.00 91.12 94 ASP A C 1
ATOM 749 O O . ASP A 1 94 ? -18.968 3.116 11.644 1.00 91.12 94 ASP A O 1
ATOM 753 N N . GLN A 1 95 ? -20.195 3.197 13.525 1.00 86.56 95 GLN A N 1
ATOM 754 C CA . GLN A 1 95 ? -19.800 1.874 13.998 1.00 86.56 95 GLN A CA 1
ATOM 755 C C . GLN A 1 95 ? -20.980 1.170 14.668 1.00 86.56 95 GLN A C 1
ATOM 757 O O . GLN A 1 95 ? -21.596 1.712 15.581 1.00 86.56 95 GLN A O 1
ATOM 762 N N . ASP A 1 96 ? -21.289 -0.045 14.206 1.00 85.44 96 ASP A N 1
ATOM 763 C CA . ASP A 1 96 ? -22.303 -0.935 14.792 1.00 85.44 96 ASP A CA 1
ATOM 764 C C . ASP A 1 96 ? -23.691 -0.285 14.978 1.00 85.44 96 ASP A C 1
ATOM 766 O O . ASP A 1 96 ? -24.393 -0.533 15.955 1.00 85.44 96 ASP A O 1
ATOM 770 N N . GLY A 1 97 ? -24.096 0.569 14.029 1.00 85.19 97 GLY A N 1
ATOM 771 C CA . GLY A 1 97 ? -25.382 1.279 14.065 1.00 85.19 97 GLY A CA 1
ATOM 772 C C . GLY A 1 97 ? -25.405 2.520 14.963 1.00 85.19 97 GLY A C 1
ATOM 773 O O . GLY A 1 97 ? -26.442 3.169 15.061 1.00 85.19 97 GLY A O 1
ATOM 774 N N . VAL A 1 98 ? -24.273 2.878 15.576 1.00 90.44 98 VAL A N 1
ATOM 775 C CA . VAL A 1 98 ? -24.101 4.094 16.378 1.00 90.44 98 VAL A CA 1
ATOM 776 C C . VAL A 1 98 ? -23.211 5.080 15.628 1.00 90.44 98 VAL A C 1
ATOM 778 O O . VAL A 1 98 ? -22.169 4.718 15.077 1.00 90.44 98 VAL A O 1
ATOM 781 N N . ILE A 1 99 ? -23.615 6.347 15.619 1.00 91.56 99 ILE A N 1
ATOM 782 C CA . ILE A 1 99 ? -22.863 7.442 15.012 1.00 91.56 99 ILE A CA 1
ATOM 783 C C . ILE A 1 99 ? -22.161 8.217 16.124 1.00 91.56 99 ILE A C 1
ATOM 785 O O . ILE A 1 99 ? -22.796 8.823 16.985 1.00 91.56 99 ILE A O 1
ATOM 789 N N . TRP A 1 100 ? -20.835 8.227 16.088 1.00 92.06 100 TRP A N 1
ATOM 790 C CA . TRP A 1 100 ? -19.991 9.002 16.987 1.00 92.06 100 TRP A CA 1
ATOM 791 C C . TRP A 1 100 ? -19.491 10.251 16.281 1.00 92.06 100 TRP A C 1
ATOM 793 O O . TRP A 1 100 ? -18.836 10.180 15.241 1.00 92.06 100 TRP A O 1
ATOM 803 N N . VAL A 1 101 ? -19.762 11.411 16.867 1.00 91.88 101 VAL A N 1
ATOM 804 C CA . VAL A 1 101 ? -19.388 12.703 16.297 1.00 91.88 101 VAL A CA 1
ATOM 805 C C . VAL A 1 101 ? -18.526 13.472 17.281 1.00 91.88 101 VAL A C 1
ATOM 807 O O . VAL A 1 101 ? -18.885 13.644 18.442 1.00 91.88 101 VAL A O 1
ATOM 810 N N . LEU A 1 102 ? -17.371 13.933 16.812 1.00 91.19 102 LEU A N 1
ATOM 811 C CA . LEU A 1 102 ? -16.472 14.790 17.572 1.00 91.19 102 LEU A CA 1
ATOM 812 C C . LEU A 1 102 ? -16.821 16.247 17.278 1.00 91.19 102 LEU A C 1
ATOM 814 O O . LEU A 1 102 ? -16.591 16.719 16.161 1.00 91.19 102 LEU A O 1
ATOM 818 N N . PHE A 1 103 ? -17.339 16.957 18.274 1.00 88.69 103 PHE A N 1
ATOM 819 C CA . PHE A 1 103 ? -17.694 18.367 18.156 1.00 88.69 103 PHE A CA 1
ATOM 820 C C . PHE A 1 103 ? -16.617 19.268 18.743 1.00 88.69 103 PHE A C 1
ATOM 822 O O . PHE A 1 103 ? -16.026 18.973 19.779 1.00 88.69 103 PHE A O 1
ATOM 829 N N . GLU A 1 104 ? -16.398 20.403 18.088 1.00 87.75 104 GLU A N 1
ATOM 830 C CA . GLU A 1 104 ? -15.765 21.568 18.696 1.00 87.75 104 GLU A CA 1
ATOM 831 C C . GLU A 1 104 ? -16.871 22.516 19.159 1.00 87.75 104 GLU A C 1
ATOM 833 O O . GLU A 1 104 ? -17.794 22.782 18.394 1.00 87.75 104 GLU A O 1
ATOM 838 N N . TRP A 1 105 ? -16.786 23.018 20.389 1.00 84.69 105 TRP A N 1
ATOM 839 C CA . TRP A 1 105 ? -17.832 23.824 21.028 1.00 84.69 105 TRP A CA 1
ATOM 840 C C . TRP A 1 105 ? -17.427 25.298 21.119 1.00 84.69 105 TRP A C 1
ATOM 842 O O . TRP A 1 105 ? -16.234 25.615 21.176 1.00 84.69 105 TRP A O 1
ATOM 852 N N . TYR A 1 106 ? -18.405 26.205 21.148 1.00 77.50 106 TYR A N 1
ATOM 853 C CA . TYR A 1 106 ? -18.155 27.591 21.551 1.00 77.50 106 TYR A CA 1
ATOM 854 C C . TYR A 1 106 ? -17.887 27.652 23.064 1.00 77.50 106 TYR A C 1
ATOM 856 O O . TYR A 1 106 ? -18.649 27.103 23.855 1.00 77.50 106 TYR A O 1
ATOM 864 N N . SER A 1 107 ? -16.803 28.319 23.471 1.00 71.19 107 SER A N 1
ATOM 865 C CA . SER A 1 107 ? -16.512 28.577 24.887 1.00 71.19 107 SER A CA 1
ATOM 866 C C . SER A 1 107 ? -17.310 29.795 25.354 1.00 71.19 107 SER A C 1
ATOM 868 O O . SER A 1 107 ? -17.226 30.851 24.731 1.00 71.19 107 SER A O 1
ATOM 870 N N . VAL A 1 108 ? -18.089 29.649 26.430 1.00 61.06 108 VAL A N 1
ATOM 871 C CA . VAL A 1 108 ? -18.965 30.714 26.959 1.00 61.06 108 VAL A CA 1
ATOM 872 C C . VAL A 1 108 ? -18.234 31.614 27.968 1.00 61.06 108 VAL A C 1
ATOM 874 O O . VAL A 1 108 ? -18.612 32.766 28.144 1.00 61.06 108 VAL A O 1
ATOM 877 N N . GLU A 1 109 ? -17.162 31.132 28.609 1.00 60.25 109 GLU A N 1
ATOM 878 C CA . GLU A 1 109 ? -16.611 31.784 29.813 1.00 60.25 109 GLU A CA 1
ATOM 879 C C . GLU A 1 109 ? -15.116 32.127 29.743 1.00 60.25 109 GLU A C 1
ATOM 881 O O . GLU A 1 109 ? -14.573 32.732 30.665 1.00 60.25 109 GLU A O 1
ATOM 886 N N . THR A 1 110 ? -14.392 31.738 28.693 1.00 56.50 110 THR A N 1
ATOM 887 C CA . THR A 1 110 ? -12.947 32.013 28.606 1.00 56.50 110 THR A CA 1
ATOM 888 C C . THR A 1 110 ? -12.468 31.890 27.164 1.00 56.50 110 THR A C 1
ATOM 890 O O . THR A 1 110 ? -12.828 30.928 26.491 1.00 56.50 110 THR A O 1
ATOM 893 N N . ASP A 1 111 ? -11.564 32.768 26.715 1.00 54.62 111 ASP A N 1
ATOM 894 C CA . ASP A 1 111 ? -10.818 32.644 25.439 1.00 54.62 111 ASP A CA 1
ATOM 895 C C . ASP A 1 111 ? -9.988 31.338 25.326 1.00 54.62 111 ASP A C 1
ATOM 897 O O . ASP A 1 111 ? -9.275 31.099 24.349 1.00 54.62 111 ASP A O 1
ATOM 901 N N . ALA A 1 112 ? -10.070 30.456 26.325 1.00 60.50 112 ALA A N 1
ATOM 902 C CA . ALA A 1 112 ? -9.566 29.101 26.262 1.00 60.50 112 ALA A CA 1
ATOM 903 C C . ALA A 1 112 ? -10.458 28.245 25.351 1.00 60.50 112 ALA A C 1
ATOM 905 O O . ALA A 1 112 ? -11.660 28.086 25.565 1.00 60.50 112 ALA A O 1
ATOM 906 N N . ARG A 1 113 ? -9.836 27.646 24.335 1.00 62.72 113 ARG A N 1
ATOM 907 C CA . ARG A 1 113 ? -10.475 26.687 23.434 1.00 62.72 113 ARG A CA 1
ATOM 908 C C . ARG A 1 113 ? -10.971 25.484 24.238 1.00 62.72 113 ARG A C 1
ATOM 910 O O . ARG A 1 113 ? -10.155 24.725 24.762 1.00 62.72 113 ARG A O 1
ATOM 917 N N . SER A 1 114 ? -12.288 25.299 24.322 1.00 70.00 114 SER A N 1
ATOM 918 C CA . SER A 1 114 ? -12.866 24.085 24.897 1.00 70.00 114 SER A CA 1
ATOM 919 C C . SER A 1 114 ? -12.340 22.868 24.127 1.00 70.00 114 SER A C 1
ATOM 921 O O . SER A 1 114 ? -12.304 22.902 22.890 1.00 70.00 114 SER A O 1
ATOM 923 N N . PRO A 1 115 ? -11.888 21.808 24.819 1.00 79.75 115 PRO A N 1
ATOM 924 C CA . PRO A 1 115 ? -11.451 20.603 24.138 1.00 79.75 115 PRO A CA 1
ATOM 925 C C . PRO A 1 115 ? -12.624 20.015 23.343 1.00 79.75 115 PRO A C 1
ATOM 927 O O . PRO A 1 115 ? -13.770 20.084 23.799 1.00 79.75 115 PRO A O 1
ATOM 930 N N . PRO A 1 116 ? -12.364 19.465 22.147 1.00 85.06 116 PRO A N 1
ATOM 931 C CA . PRO A 1 116 ? -13.403 18.804 21.384 1.00 85.06 116 PRO A CA 1
ATOM 932 C C . PRO A 1 116 ? -13.860 17.549 22.131 1.00 85.06 116 PRO A C 1
ATOM 934 O O . PRO A 1 116 ? -13.028 16.839 22.696 1.00 85.06 116 PRO A O 1
ATOM 937 N N . SER A 1 117 ? -15.160 17.268 22.108 1.00 85.62 117 SER A N 1
ATOM 938 C CA . SER A 1 117 ? -15.737 16.126 22.822 1.00 85.62 117 SER A CA 1
ATOM 939 C C . SER A 1 117 ? -16.588 15.258 21.906 1.00 85.62 117 SER A C 1
ATOM 941 O O . SER A 1 117 ? -17.184 15.727 20.930 1.00 85.62 117 SER A O 1
ATOM 943 N N . TRP A 1 118 ? -16.617 13.966 22.214 1.00 88.44 118 TRP A N 1
ATOM 944 C CA . TRP A 1 118 ? -17.424 12.999 21.486 1.00 88.44 118 TRP A CA 1
ATOM 945 C C . TRP A 1 118 ? -18.882 13.073 21.920 1.00 88.44 118 TRP A C 1
ATOM 947 O O . TRP A 1 118 ? -19.183 13.297 23.088 1.00 88.44 118 TRP A O 1
ATOM 957 N N . ARG A 1 119 ? -19.792 12.849 20.978 1.00 87.75 119 ARG A N 1
ATOM 958 C CA . ARG A 1 119 ? -21.214 12.663 21.241 1.00 87.75 119 ARG A CA 1
ATOM 959 C C . ARG A 1 119 ? -21.736 11.521 20.382 1.00 87.75 119 ARG A C 1
ATOM 961 O O . ARG A 1 119 ? -21.353 11.392 19.221 1.00 87.75 119 ARG A O 1
ATOM 968 N N . GLU A 1 120 ? -22.564 10.684 20.985 1.00 90.44 120 GLU A N 1
ATOM 969 C CA . GLU A 1 120 ? -23.199 9.543 20.328 1.00 90.44 120 GLU A CA 1
ATOM 970 C C . GLU A 1 120 ? -24.591 9.926 19.815 1.00 90.44 120 GLU A C 1
ATOM 972 O O . GLU A 1 120 ? -25.286 10.724 20.449 1.00 90.44 120 GLU A O 1
ATOM 977 N N . PHE A 1 121 ? -24.979 9.331 18.692 1.00 90.00 121 PHE A N 1
ATOM 978 C CA . PHE A 1 121 ? -26.309 9.405 18.095 1.00 90.00 121 PHE A CA 1
ATOM 979 C C . PHE A 1 121 ? -26.702 8.014 17.606 1.00 90.00 121 PHE A C 1
ATOM 981 O O . PHE A 1 121 ? -25.870 7.269 17.085 1.00 90.00 121 PHE A O 1
ATOM 988 N N . ASN A 1 122 ? -27.977 7.666 17.742 1.00 91.12 122 ASN A N 1
ATOM 989 C CA . ASN A 1 122 ? -28.490 6.347 17.363 1.00 91.12 122 ASN A CA 1
ATOM 990 C C . ASN A 1 122 ? -28.947 6.297 15.902 1.00 91.12 122 ASN A C 1
ATOM 992 O O . ASN A 1 122 ? -29.243 5.231 15.368 1.00 91.12 122 ASN A O 1
ATOM 996 N N . SER A 1 123 ? -29.066 7.455 15.254 1.00 91.44 123 SER A N 1
ATOM 997 C CA . SER A 1 123 ? -29.466 7.554 13.857 1.00 91.44 123 SER A CA 1
ATOM 998 C C . SER A 1 123 ? -28.945 8.836 13.219 1.00 91.44 123 SER A C 1
ATOM 1000 O O . SER A 1 123 ? -28.629 9.809 13.905 1.00 91.44 123 SER A O 1
ATOM 1002 N N . TYR A 1 124 ? -28.889 8.843 11.887 1.00 89.69 124 TYR A N 1
ATOM 1003 C CA . TYR A 1 124 ? -28.521 10.041 11.135 1.00 89.69 124 TYR A CA 1
ATOM 1004 C C . TYR A 1 124 ? -29.534 11.180 11.334 1.00 89.69 124 TYR A C 1
ATOM 1006 O O . TYR A 1 124 ? -29.121 12.326 11.455 1.00 89.69 124 TYR A O 1
ATOM 1014 N N . GLY A 1 125 ? -30.830 10.861 11.453 1.00 89.50 125 GLY A N 1
ATOM 1015 C CA . GLY A 1 125 ? -31.874 11.856 11.728 1.00 89.50 125 GLY A CA 1
ATOM 1016 C C . GLY A 1 125 ? -31.682 12.552 13.077 1.00 89.50 125 GLY A C 1
ATOM 1017 O O . GLY A 1 125 ? -31.758 13.767 13.146 1.00 89.50 125 GLY A O 1
ATOM 1018 N N . GLU A 1 126 ? -31.311 11.811 14.128 1.00 88.69 126 GLU A N 1
ATOM 1019 C CA . GLU A 1 126 ? -31.026 12.396 15.451 1.00 88.69 126 GLU A CA 1
ATOM 1020 C C . GLU A 1 126 ? -29.843 13.382 15.407 1.00 88.69 126 GLU A C 1
ATOM 1022 O O . GLU A 1 126 ? -29.860 14.421 16.068 1.00 88.69 126 GLU A O 1
ATOM 1027 N N . LEU A 1 127 ? -28.813 13.067 14.615 1.00 88.94 127 LEU A N 1
ATOM 1028 C CA . LEU A 1 127 ? -27.677 13.961 14.389 1.00 88.94 127 LEU A CA 1
ATOM 1029 C C . LEU A 1 127 ? -28.094 15.215 13.613 1.00 88.94 127 LEU A C 1
ATOM 1031 O O . LEU A 1 127 ? -27.682 16.319 13.966 1.00 88.94 127 LEU A O 1
ATOM 1035 N N . GLU A 1 128 ? -28.878 15.044 12.554 1.00 88.44 128 GLU A N 1
ATOM 1036 C CA . GLU A 1 128 ? -29.359 16.138 11.716 1.00 88.44 128 GLU A CA 1
ATOM 1037 C C . GLU A 1 128 ? -30.265 17.090 12.507 1.00 88.44 128 GLU A C 1
ATOM 1039 O O . GLU A 1 128 ? -30.006 18.293 12.529 1.00 88.44 128 GLU A O 1
ATOM 1044 N N . ASP A 1 129 ? -31.232 16.554 13.254 1.00 86.50 129 ASP A N 1
ATOM 1045 C CA . ASP A 1 129 ? -32.112 17.319 14.140 1.00 86.50 129 ASP A CA 1
ATOM 1046 C C . ASP A 1 129 ? -31.302 18.094 15.186 1.00 86.50 129 ASP A C 1
ATOM 1048 O O . ASP A 1 129 ? -31.534 19.285 15.416 1.00 86.50 129 ASP A O 1
ATOM 1052 N N . PHE A 1 130 ? -30.305 17.444 15.799 1.00 85.25 130 PHE A N 1
ATOM 1053 C CA . PHE A 1 130 ? -29.425 18.088 16.768 1.00 85.25 130 PHE A CA 1
ATOM 1054 C C . PHE A 1 130 ? -28.642 19.245 16.145 1.00 85.25 130 PHE A C 1
ATOM 1056 O O . PHE A 1 130 ? -28.561 20.314 16.734 1.00 85.25 130 PHE A O 1
ATOM 1063 N N . VAL A 1 131 ? -28.080 19.068 14.952 1.00 85.25 131 VAL A N 1
ATOM 1064 C CA . VAL A 1 131 ? -27.338 20.134 14.269 1.00 85.25 131 VAL A CA 1
ATOM 1065 C C . VAL A 1 131 ? -28.256 21.291 13.861 1.00 85.25 131 VAL A C 1
ATOM 1067 O O . VAL A 1 131 ? -27.871 22.451 14.002 1.00 85.25 131 VAL A O 1
ATOM 1070 N N . GLN A 1 132 ? -29.477 20.999 13.408 1.00 80.69 132 GLN A N 1
ATOM 1071 C CA . GLN A 1 132 ? -30.449 22.013 12.991 1.00 80.69 132 GLN A CA 1
ATOM 1072 C C . GLN A 1 132 ? -31.005 22.831 14.166 1.00 80.69 132 GLN A C 1
ATOM 1074 O O . GLN A 1 132 ? -31.299 24.017 14.008 1.00 80.69 132 GLN A O 1
ATOM 1079 N N . CYS A 1 133 ? -31.128 22.233 15.353 1.00 70.06 133 CYS A N 1
ATOM 1080 C CA . CYS A 1 133 ? -31.694 22.907 16.522 1.00 70.06 133 CYS A CA 1
ATOM 1081 C C . CYS A 1 133 ? -30.742 23.920 17.185 1.00 70.06 133 CYS A C 1
ATOM 1083 O O . CYS A 1 133 ? -31.207 24.785 17.927 1.00 70.06 133 CYS A O 1
ATOM 1085 N N . VAL A 1 134 ? -29.424 23.854 16.949 1.00 68.12 134 VAL A N 1
ATOM 1086 C CA . VAL A 1 134 ? -28.426 24.535 17.802 1.00 68.12 134 VAL A CA 1
ATOM 1087 C C . VAL A 1 134 ? -27.904 25.871 17.223 1.00 68.12 134 VAL A C 1
ATOM 1089 O O . VAL A 1 134 ? -26.753 26.257 17.388 1.00 68.12 134 VAL A O 1
ATOM 1092 N N . SER A 1 135 ? -28.818 26.669 16.664 1.00 55.91 135 SER A N 1
ATOM 1093 C CA . SER A 1 135 ? -28.676 28.097 16.305 1.00 55.91 135 SER A CA 1
ATOM 1094 C C . SER A 1 135 ? -27.939 28.469 15.000 1.00 55.91 135 SER A C 1
ATOM 1096 O O . SER A 1 135 ? -26.760 28.202 14.800 1.00 55.91 135 SER A O 1
ATOM 1098 N N . GLY A 1 136 ? -28.654 29.238 14.169 1.00 61.47 136 GLY A N 1
ATOM 1099 C CA . GLY A 1 136 ? -28.128 30.308 13.310 1.00 61.47 136 GLY A CA 1
ATOM 1100 C C . GLY A 1 136 ? -27.480 29.911 11.985 1.00 61.47 136 GLY A C 1
ATOM 1101 O O . GLY A 1 136 ? -27.920 30.385 10.940 1.00 61.47 136 GLY A O 1
ATOM 1102 N N . GLU A 1 137 ? -26.441 29.079 12.018 1.00 67.81 137 GLU A N 1
ATOM 1103 C CA . GLU A 1 137 ? -25.628 28.741 10.845 1.00 67.81 137 GLU A CA 1
ATOM 1104 C C . GLU A 1 137 ? -25.606 27.217 10.643 1.00 67.81 137 GLU A C 1
ATOM 1106 O O . GLU A 1 137 ? -25.285 26.487 11.584 1.00 67.81 137 GLU A O 1
ATOM 1111 N N . PRO A 1 138 ? -25.969 26.700 9.452 1.00 74.19 138 PRO A N 1
ATOM 1112 C CA . PRO A 1 138 ? -25.971 25.262 9.202 1.00 74.19 138 PRO A CA 1
ATOM 1113 C C . PRO A 1 138 ? -24.569 24.668 9.385 1.00 74.19 138 PRO A C 1
ATOM 1115 O O . PRO A 1 138 ? -23.651 24.980 8.628 1.00 74.19 138 PRO A O 1
ATOM 1118 N N . ILE A 1 139 ? -24.393 23.788 10.374 1.00 83.44 139 ILE A N 1
ATOM 1119 C CA . ILE A 1 139 ? -23.135 23.053 10.533 1.00 83.44 139 ILE A CA 1
ATOM 1120 C C . ILE A 1 139 ? -23.117 21.926 9.502 1.00 83.44 139 ILE A C 1
ATOM 1122 O O . ILE A 1 139 ? -23.969 21.039 9.514 1.00 83.44 139 ILE A O 1
ATOM 1126 N N . GLU A 1 140 ? -22.126 21.932 8.618 1.00 86.06 140 GLU A N 1
ATOM 1127 C CA . GLU A 1 140 ? -21.955 20.850 7.652 1.00 86.06 140 GLU A CA 1
ATOM 1128 C C . GLU A 1 140 ? -21.559 19.549 8.360 1.00 86.06 140 GLU A C 1
ATOM 1130 O O . GLU A 1 140 ? -20.615 19.517 9.156 1.00 86.06 140 GLU A O 1
ATOM 1135 N N . ILE A 1 141 ? -22.272 18.461 8.052 1.00 88.81 141 ILE A N 1
ATOM 1136 C CA . ILE A 1 141 ? -21.977 17.120 8.563 1.00 88.81 141 ILE A CA 1
ATOM 1137 C C . ILE A 1 141 ? -20.946 16.463 7.632 1.00 88.81 141 ILE A C 1
ATOM 1139 O O . ILE A 1 141 ? -21.280 16.152 6.486 1.00 88.81 141 ILE A O 1
ATOM 1143 N N . PRO A 1 142 ? -19.707 16.200 8.090 1.00 90.69 142 PRO A N 1
ATOM 1144 C CA . PRO A 1 142 ? -18.698 15.537 7.278 1.00 90.69 142 PRO A CA 1
ATOM 1145 C C . PRO A 1 142 ? -19.114 14.107 6.910 1.00 90.69 142 PRO A C 1
ATOM 1147 O O . PRO A 1 142 ? -19.897 13.475 7.636 1.00 90.69 142 PRO A O 1
ATOM 1150 N N . PRO A 1 143 ? -18.553 13.547 5.822 1.00 88.81 143 PRO A N 1
ATOM 1151 C CA . PRO A 1 143 ? -18.719 12.133 5.522 1.00 88.81 143 PRO A CA 1
ATOM 1152 C C . PRO A 1 143 ? -18.177 11.271 6.668 1.00 88.81 143 PRO A C 1
ATOM 1154 O O . PRO A 1 143 ? -17.269 11.677 7.402 1.00 88.81 143 PRO A O 1
ATOM 1157 N N . ALA A 1 144 ? -18.731 10.066 6.807 1.00 88.62 144 ALA A N 1
ATOM 1158 C CA . ALA A 1 144 ? -18.233 9.096 7.770 1.00 88.62 144 ALA A CA 1
ATOM 1159 C C . ALA A 1 144 ? -16.748 8.797 7.502 1.00 88.62 144 ALA A C 1
ATOM 1161 O O . ALA A 1 144 ? -16.311 8.667 6.354 1.00 88.62 144 ALA A O 1
ATOM 1162 N N . CYS A 1 145 ? -15.963 8.712 8.574 1.00 88.38 145 CYS A N 1
ATOM 1163 C CA . CYS A 1 145 ? -14.595 8.228 8.500 1.00 88.38 145 CYS A CA 1
ATOM 1164 C C . CYS A 1 145 ? -14.603 6.793 7.975 1.00 88.38 145 CYS A C 1
ATOM 1166 O O . CYS A 1 145 ? -15.527 6.031 8.254 1.00 88.38 145 CYS A O 1
ATOM 1168 N N . LEU A 1 146 ? -13.544 6.434 7.247 1.00 87.19 146 LEU A N 1
ATOM 1169 C CA . LEU A 1 146 ? -13.363 5.069 6.768 1.00 87.19 146 LEU A CA 1
ATOM 1170 C C . LEU A 1 146 ? -13.456 4.092 7.937 1.00 87.19 146 LEU A C 1
ATOM 1172 O O . LEU A 1 146 ? -12.869 4.318 9.001 1.00 87.19 146 LEU A O 1
ATOM 1176 N N . THR A 1 147 ? -14.157 2.991 7.708 1.00 86.50 147 THR A N 1
ATOM 1177 C CA . THR A 1 147 ? -14.190 1.877 8.649 1.00 86.50 147 THR A CA 1
ATOM 1178 C C . THR A 1 147 ? -12.794 1.278 8.811 1.00 86.50 147 THR A C 1
ATOM 1180 O O . THR A 1 147 ? -11.876 1.515 8.009 1.00 86.50 147 THR A O 1
ATOM 1183 N N . SER A 1 148 ? -12.606 0.483 9.866 1.00 85.19 148 SER A N 1
ATOM 1184 C CA . SER A 1 148 ? -11.318 -0.179 10.086 1.00 85.19 148 SER A CA 1
ATOM 1185 C C . SER A 1 148 ? -10.944 -1.094 8.915 1.00 85.19 148 SER A C 1
ATOM 1187 O O . SER A 1 148 ? -9.777 -1.123 8.522 1.00 85.19 148 SER A O 1
ATOM 1189 N N . ASP A 1 149 ? -11.924 -1.788 8.335 1.00 87.00 149 ASP A N 1
ATOM 1190 C CA . ASP A 1 149 ? -11.720 -2.706 7.212 1.00 87.00 149 ASP A CA 1
ATOM 1191 C C . ASP A 1 149 ? -11.348 -1.960 5.928 1.00 87.00 149 ASP A C 1
ATOM 1193 O O . ASP A 1 149 ? -10.360 -2.303 5.277 1.00 87.00 149 ASP A O 1
ATOM 1197 N N . GLU A 1 150 ? -12.060 -0.879 5.599 1.00 89.25 150 GLU A N 1
ATOM 1198 C CA . GLU A 1 150 ? -11.738 -0.036 4.439 1.00 89.25 150 GLU A CA 1
ATOM 1199 C C . GLU A 1 150 ? -10.360 0.613 4.574 1.00 89.25 150 GLU A C 1
ATOM 1201 O O . GLU A 1 150 ? -9.591 0.693 3.611 1.00 89.25 150 GLU A O 1
ATOM 1206 N N . THR A 1 151 ? -10.020 1.065 5.783 1.00 91.69 151 THR A N 1
ATOM 1207 C CA . THR A 1 151 ? -8.699 1.623 6.075 1.00 91.69 151 THR A CA 1
ATOM 1208 C C . THR A 1 151 ? -7.621 0.566 5.857 1.00 91.69 151 THR A C 1
ATOM 1210 O O . THR A 1 151 ? -6.614 0.831 5.195 1.00 91.69 151 THR A O 1
ATOM 1213 N N . GLN A 1 152 ? -7.843 -0.653 6.352 1.00 93.00 152 GLN A N 1
ATOM 1214 C CA . GLN A 1 152 ? -6.907 -1.757 6.185 1.00 93.00 152 GLN A CA 1
ATOM 1215 C C . GLN A 1 152 ? -6.753 -2.161 4.714 1.00 93.00 152 GLN A C 1
ATOM 1217 O O . GLN A 1 152 ? -5.631 -2.419 4.266 1.00 93.00 152 GLN A O 1
ATOM 1222 N N . GLN A 1 153 ? -7.845 -2.161 3.947 1.00 94.69 153 GLN A N 1
ATOM 1223 C CA . GLN A 1 153 ? -7.822 -2.419 2.512 1.00 94.69 153 GLN A CA 1
ATOM 1224 C C . GLN A 1 153 ? -6.984 -1.370 1.776 1.00 94.69 153 GLN A C 1
ATOM 1226 O O . GLN A 1 153 ? -6.036 -1.735 1.084 1.00 94.69 153 GLN A O 1
ATOM 1231 N N . LYS A 1 154 ? -7.222 -0.074 2.015 1.00 93.75 154 LYS A N 1
ATOM 1232 C CA . LYS A 1 154 ? -6.426 0.999 1.394 1.00 93.75 154 LYS A CA 1
ATOM 1233 C C . LYS A 1 154 ? -4.944 0.919 1.745 1.00 93.75 154 LYS A C 1
ATOM 1235 O O . LYS A 1 154 ? -4.093 1.181 0.897 1.00 93.75 154 LYS A O 1
ATOM 1240 N N . ILE A 1 155 ? -4.614 0.535 2.978 1.00 95.69 155 ILE A N 1
ATOM 1241 C CA . ILE A 1 155 ? -3.222 0.310 3.387 1.00 95.69 155 ILE A CA 1
ATOM 1242 C C . ILE A 1 155 ? -2.605 -0.852 2.599 1.00 95.69 155 ILE A C 1
ATOM 1244 O O . ILE A 1 155 ? -1.449 -0.765 2.180 1.00 95.69 155 ILE A O 1
ATOM 1248 N N . ASN A 1 156 ? -3.344 -1.944 2.409 1.00 96.88 156 ASN A N 1
ATOM 1249 C CA . ASN A 1 156 ? -2.867 -3.101 1.656 1.00 96.88 156 ASN A CA 1
ATOM 1250 C C . ASN A 1 156 ? -2.670 -2.765 0.172 1.00 96.88 156 ASN A C 1
ATOM 1252 O O . ASN A 1 156 ? -1.625 -3.109 -0.385 1.00 96.88 156 ASN A O 1
ATOM 1256 N N . ASP A 1 157 ? -3.608 -2.033 -0.424 1.00 96.75 157 ASP A N 1
ATOM 1257 C CA . ASP A 1 157 ? -3.541 -1.580 -1.814 1.00 96.75 157 ASP A CA 1
ATOM 1258 C C . ASP A 1 157 ? -2.341 -0.651 -2.025 1.00 96.75 157 ASP A C 1
ATOM 1260 O O . ASP A 1 157 ? -1.496 -0.908 -2.884 1.00 96.75 157 ASP A O 1
ATOM 1264 N N . ALA A 1 158 ? -2.167 0.348 -1.155 1.00 96.94 158 ALA A N 1
ATOM 1265 C CA . ALA A 1 158 ? -1.015 1.247 -1.199 1.00 96.94 158 ALA A CA 1
ATOM 1266 C C . ALA A 1 158 ? 0.317 0.486 -1.060 1.00 96.94 158 ALA A C 1
ATOM 1268 O O . ALA A 1 158 ? 1.282 0.749 -1.781 1.00 96.94 158 ALA A O 1
ATOM 1269 N N . LYS A 1 159 ? 0.387 -0.513 -0.169 1.00 97.62 159 LYS A N 1
ATOM 1270 C CA . LYS A 1 159 ? 1.573 -1.379 -0.041 1.00 97.62 159 LYS A CA 1
ATOM 1271 C C . LYS A 1 159 ? 1.835 -2.182 -1.317 1.00 97.62 159 LYS A C 1
ATOM 1273 O O . LYS A 1 159 ? 2.999 -2.374 -1.677 1.00 97.62 159 LYS A O 1
ATOM 1278 N N . ALA A 1 160 ? 0.793 -2.674 -1.982 1.00 97.44 160 ALA A N 1
ATOM 1279 C CA . ALA A 1 160 ? 0.922 -3.406 -3.237 1.00 97.44 160 ALA A CA 1
ATOM 1280 C C . ALA A 1 160 ? 1.429 -2.497 -4.369 1.00 97.44 160 ALA A C 1
ATOM 1282 O O . ALA A 1 160 ? 2.348 -2.884 -5.095 1.00 97.44 160 ALA A O 1
ATOM 1283 N N . GLU A 1 161 ? 0.918 -1.270 -4.470 1.00 97.75 161 GLU A N 1
ATOM 1284 C CA . GLU A 1 161 ? 1.375 -0.280 -5.451 1.00 97.75 161 GLU A CA 1
ATOM 1285 C C . GLU A 1 161 ? 2.836 0.124 -5.247 1.00 97.75 161 GLU A C 1
ATOM 1287 O O . GLU A 1 161 ? 3.606 0.183 -6.210 1.00 97.75 161 GLU A O 1
ATOM 1292 N N . VAL A 1 162 ? 3.258 0.326 -3.995 1.00 97.88 162 VAL A N 1
ATOM 1293 C CA . VAL A 1 162 ? 4.662 0.620 -3.676 1.00 97.88 162 VAL A CA 1
ATOM 1294 C C . VAL A 1 162 ? 5.561 -0.536 -4.108 1.00 97.88 162 VAL A C 1
ATOM 1296 O O . VAL A 1 162 ? 6.574 -0.307 -4.768 1.00 97.88 162 VAL A O 1
ATOM 1299 N N . LYS A 1 163 ? 5.184 -1.785 -3.805 1.00 97.50 163 LYS A N 1
ATOM 1300 C CA . LYS A 1 163 ? 5.946 -2.968 -4.243 1.00 97.50 163 LYS A CA 1
ATOM 1301 C C . LYS A 1 163 ? 6.041 -3.054 -5.766 1.00 97.50 163 LYS A C 1
ATOM 1303 O O . LYS A 1 163 ? 7.118 -3.324 -6.297 1.00 97.50 163 LYS A O 1
ATOM 1308 N N . LYS A 1 164 ? 4.937 -2.799 -6.472 1.00 98.00 164 LYS A N 1
ATOM 1309 C CA . LYS A 1 164 ? 4.903 -2.780 -7.940 1.00 98.00 164 LYS A CA 1
ATOM 1310 C C . LYS A 1 164 ? 5.850 -1.716 -8.498 1.00 98.00 164 LYS A C 1
ATOM 1312 O O . LYS A 1 164 ? 6.707 -2.035 -9.319 1.00 98.00 164 LYS A O 1
ATOM 1317 N N . THR A 1 165 ? 5.754 -0.492 -7.989 1.00 97.44 165 THR A N 1
ATOM 1318 C CA . THR A 1 165 ? 6.596 0.642 -8.399 1.00 97.44 165 THR A CA 1
ATOM 1319 C C . THR A 1 165 ? 8.079 0.369 -8.145 1.00 97.44 165 THR A C 1
ATOM 1321 O O . THR A 1 165 ? 8.926 0.658 -8.988 1.00 97.44 165 THR A O 1
ATOM 1324 N N . GLN A 1 166 ? 8.419 -0.240 -7.006 1.00 97.81 166 GLN A N 1
ATOM 1325 C CA . GLN A 1 166 ? 9.796 -0.622 -6.692 1.00 97.81 166 GLN A CA 1
ATOM 1326 C C . GLN A 1 166 ? 10.357 -1.647 -7.686 1.00 97.81 166 GLN A C 1
ATOM 1328 O O . GLN A 1 166 ? 11.495 -1.504 -8.137 1.00 97.81 166 GLN A O 1
ATOM 1333 N N . GLU A 1 167 ? 9.571 -2.658 -8.064 1.00 97.44 167 GLU A N 1
ATOM 1334 C CA . GLU A 1 167 ? 10.004 -3.649 -9.054 1.00 97.44 167 GLU A CA 1
ATOM 1335 C C . GLU A 1 167 ? 10.126 -3.036 -10.455 1.00 97.44 167 GLU A C 1
ATOM 1337 O O . GLU A 1 167 ? 11.066 -3.350 -11.187 1.00 97.44 167 GLU A O 1
ATOM 1342 N N . GLU A 1 168 ? 9.232 -2.122 -10.832 1.00 97.00 168 GLU A N 1
ATOM 1343 C CA . GLU A 1 168 ? 9.348 -1.359 -12.080 1.00 97.00 168 GLU A CA 1
ATOM 1344 C C . GLU A 1 168 ? 10.621 -0.511 -12.106 1.00 97.00 168 GLU A C 1
ATOM 1346 O O . GLU A 1 168 ? 11.359 -0.542 -13.093 1.00 97.00 168 GLU A O 1
ATOM 1351 N N . PHE A 1 169 ? 10.952 0.161 -11.002 1.00 97.75 169 PHE A N 1
ATOM 1352 C CA . PHE A 1 169 ? 12.195 0.918 -10.883 1.00 97.75 169 PHE A CA 1
ATOM 1353 C C . PHE A 1 169 ? 13.432 0.011 -10.960 1.00 97.75 169 PHE A C 1
ATOM 1355 O O . PHE A 1 169 ? 14.411 0.340 -11.636 1.00 97.75 169 PHE A O 1
ATOM 1362 N N . ARG A 1 170 ? 13.384 -1.175 -10.336 1.00 97.69 170 ARG A N 1
ATOM 1363 C CA . ARG A 1 170 ? 14.451 -2.182 -10.436 1.00 97.69 170 ARG A CA 1
ATOM 1364 C C . ARG A 1 170 ? 14.654 -2.630 -11.883 1.00 97.69 170 ARG A C 1
ATOM 1366 O O . ARG A 1 170 ? 15.785 -2.628 -12.373 1.00 97.69 170 ARG A O 1
ATOM 1373 N N . LYS A 1 171 ? 13.568 -2.973 -12.581 1.00 97.50 171 LYS A N 1
ATOM 1374 C CA . LYS A 1 171 ? 13.585 -3.358 -14.001 1.00 97.50 171 LYS A CA 1
ATOM 1375 C C . LYS A 1 171 ? 14.113 -2.232 -14.878 1.00 97.50 171 LYS A C 1
ATOM 1377 O O . LYS A 1 171 ? 14.950 -2.486 -15.741 1.00 97.50 171 LYS A O 1
ATOM 1382 N N . TYR A 1 172 ? 13.668 -1.001 -14.638 1.00 97.75 172 TYR A N 1
ATOM 1383 C CA . TYR A 1 172 ? 14.141 0.174 -15.359 1.00 97.75 172 TYR A CA 1
ATOM 1384 C C . TYR A 1 172 ? 15.649 0.358 -15.187 1.00 97.75 172 TYR A C 1
ATOM 1386 O O . TYR A 1 172 ? 16.352 0.457 -16.187 1.00 97.75 172 TYR A O 1
ATOM 1394 N N . LYS A 1 173 ? 16.164 0.297 -13.953 1.00 97.81 173 LYS A N 1
ATOM 1395 C CA . LYS A 1 173 ? 17.602 0.420 -13.667 1.00 97.81 173 LYS A CA 1
ATOM 1396 C C . LYS A 1 173 ? 18.430 -0.643 -14.392 1.00 97.81 173 LYS A C 1
ATOM 1398 O O . LYS A 1 173 ? 19.475 -0.335 -14.963 1.00 97.81 173 LYS A O 1
ATOM 1403 N N . ILE A 1 174 ? 17.961 -1.892 -14.398 1.00 97.75 174 ILE A N 1
ATOM 1404 C CA . ILE A 1 174 ? 18.619 -2.978 -15.137 1.00 97.75 174 ILE A CA 1
ATOM 1405 C C . ILE A 1 174 ? 18.590 -2.686 -16.640 1.00 97.75 174 ILE A C 1
ATOM 1407 O O . ILE A 1 174 ? 19.623 -2.761 -17.302 1.00 97.75 174 ILE A O 1
ATOM 1411 N N . LYS A 1 175 ? 17.427 -2.306 -17.181 1.00 97.19 175 LYS A N 1
ATOM 1412 C CA . LYS A 1 175 ? 17.260 -1.998 -18.605 1.00 97.19 175 LYS A CA 1
ATOM 1413 C C . LYS A 1 175 ? 18.141 -0.824 -19.040 1.00 97.19 175 LYS A C 1
ATOM 1415 O O . LYS A 1 175 ? 18.777 -0.914 -20.086 1.00 97.19 175 LYS A O 1
ATOM 1420 N N . SER A 1 176 ? 18.225 0.239 -18.241 1.00 96.81 176 SER A N 1
ATOM 1421 C CA . SER A 1 176 ? 19.088 1.389 -18.521 1.00 96.81 176 SER A CA 1
ATOM 1422 C C . SER A 1 176 ? 20.568 1.019 -18.471 1.00 96.81 176 SER A C 1
ATOM 1424 O O . SER A 1 176 ? 21.338 1.476 -19.309 1.00 96.81 176 SER A O 1
ATOM 1426 N N . GLU A 1 177 ? 20.969 0.159 -17.531 1.00 97.00 177 GLU A N 1
ATOM 1427 C CA . GLU A 1 177 ? 22.354 -0.307 -17.421 1.00 97.00 177 GLU A CA 1
ATOM 1428 C C . GLU A 1 177 ? 22.750 -1.184 -18.619 1.00 97.00 177 GLU A C 1
ATOM 1430 O O . GLU A 1 177 ? 23.830 -1.013 -19.183 1.00 97.00 177 GLU A O 1
ATOM 1435 N N . ILE A 1 178 ? 21.859 -2.080 -19.058 1.00 96.69 178 ILE A N 1
ATOM 1436 C CA . ILE A 1 178 ? 22.060 -2.897 -20.263 1.00 96.69 178 ILE A CA 1
ATOM 1437 C C . ILE A 1 178 ? 22.156 -2.006 -21.502 1.00 96.69 178 ILE A C 1
ATOM 1439 O O . ILE A 1 178 ? 23.108 -2.143 -22.265 1.00 96.69 178 ILE A O 1
ATOM 1443 N N . ALA A 1 179 ? 21.219 -1.072 -21.684 1.00 97.00 179 ALA A N 1
ATOM 1444 C CA . ALA A 1 179 ? 21.219 -0.163 -22.829 1.00 97.00 179 ALA A CA 1
ATOM 1445 C C . ALA A 1 179 ? 22.492 0.697 -22.874 1.00 97.00 179 ALA A C 1
ATOM 1447 O O . ALA A 1 179 ? 23.077 0.890 -23.939 1.00 97.00 179 ALA A O 1
ATOM 1448 N N . ARG A 1 180 ? 22.972 1.161 -21.712 1.00 96.81 180 ARG A N 1
ATOM 1449 C CA . ARG A 1 180 ? 24.249 1.875 -21.599 1.00 96.81 180 ARG A CA 1
ATOM 1450 C C . ARG A 1 180 ? 25.417 1.008 -22.067 1.00 96.81 180 ARG A C 1
ATOM 1452 O O . ARG A 1 180 ? 26.201 1.461 -22.894 1.00 96.81 180 ARG A O 1
ATOM 1459 N N . LYS A 1 181 ? 25.508 -0.235 -21.581 1.00 96.94 181 LYS A N 1
ATOM 1460 C CA . LYS A 1 181 ? 26.572 -1.178 -21.964 1.00 96.94 181 LYS A CA 1
ATOM 1461 C C . LYS A 1 181 ? 26.526 -1.559 -23.441 1.00 96.94 181 LYS A C 1
ATOM 1463 O O . LYS A 1 181 ? 27.574 -1.668 -24.064 1.00 96.94 181 LYS A O 1
ATOM 1468 N N . GLN A 1 182 ? 25.334 -1.748 -24.003 1.00 96.00 182 GLN A N 1
ATOM 1469 C CA . GLN A 1 182 ? 25.160 -2.017 -25.432 1.00 96.00 182 GLN A CA 1
ATOM 1470 C C . GLN A 1 182 ? 25.667 -0.842 -26.267 1.00 96.00 182 GLN A C 1
ATOM 1472 O O . GLN A 1 182 ? 26.506 -1.036 -27.140 1.00 96.00 182 GLN A O 1
ATOM 1477 N N . LYS A 1 183 ? 25.264 0.385 -25.918 1.00 96.50 183 LYS A N 1
ATOM 1478 C CA . LYS A 1 183 ? 25.736 1.593 -26.601 1.00 96.50 183 LYS A CA 1
ATOM 1479 C C . LYS A 1 183 ? 27.253 1.777 -26.485 1.00 96.50 183 LYS A C 1
ATOM 1481 O O . LYS A 1 183 ? 27.892 2.179 -27.448 1.00 96.50 183 LYS A O 1
ATOM 1486 N N . GLU A 1 184 ? 27.841 1.481 -25.328 1.00 95.56 184 GLU A N 1
ATOM 1487 C CA . GLU A 1 184 ? 29.297 1.537 -25.133 1.00 95.56 184 GLU A CA 1
ATOM 1488 C C . GLU A 1 184 ? 30.042 0.466 -25.951 1.00 95.56 184 GLU A C 1
ATOM 1490 O O . GLU A 1 184 ? 31.112 0.722 -26.505 1.00 95.56 184 GLU A O 1
ATOM 1495 N N . ALA A 1 185 ? 29.472 -0.733 -26.075 1.00 95.31 185 ALA A N 1
ATOM 1496 C CA . ALA A 1 185 ? 30.023 -1.778 -26.929 1.00 95.31 185 ALA A CA 1
ATOM 1497 C C . ALA A 1 185 ? 29.963 -1.384 -28.414 1.00 95.31 185 ALA A C 1
ATOM 1499 O O . ALA A 1 185 ? 30.953 -1.552 -29.127 1.00 95.31 185 ALA A O 1
ATOM 1500 N N . GLU A 1 186 ? 28.846 -0.805 -28.861 1.00 95.00 186 GLU A N 1
ATOM 1501 C CA . GLU A 1 186 ? 28.669 -0.295 -30.226 1.00 95.00 186 GLU A CA 1
ATOM 1502 C C . GLU A 1 186 ? 29.668 0.822 -30.551 1.00 95.00 186 GLU A C 1
ATOM 1504 O O . GLU A 1 186 ? 30.325 0.777 -31.593 1.00 95.00 186 GLU A O 1
ATOM 1509 N N . THR A 1 187 ? 29.857 1.798 -29.653 1.00 92.94 187 THR A N 1
ATOM 1510 C CA . THR A 1 187 ? 30.838 2.874 -29.871 1.00 92.94 187 THR A CA 1
ATOM 1511 C C . THR A 1 187 ? 32.263 2.335 -29.909 1.00 92.94 187 THR A C 1
ATOM 1513 O O . THR A 1 187 ? 33.041 2.733 -30.776 1.00 92.94 187 THR A O 1
ATOM 1516 N N . L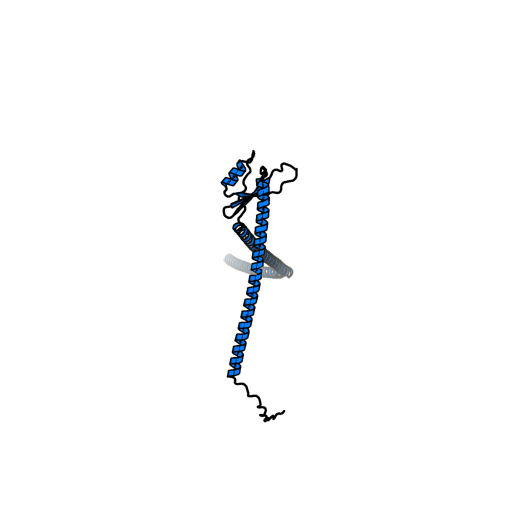YS A 1 188 ? 32.614 1.389 -29.030 1.00 93.88 188 LYS A N 1
ATOM 1517 C CA . LYS A 1 188 ? 33.931 0.738 -29.041 1.00 93.88 188 LYS A CA 1
ATOM 1518 C C . LYS A 1 188 ? 34.164 -0.057 -30.326 1.00 93.88 188 LYS A C 1
ATOM 1520 O O . LYS A 1 188 ? 35.263 -0.009 -30.875 1.00 93.88 188 LYS A O 1
ATOM 1525 N N . GLN A 1 189 ? 33.148 -0.762 -30.821 1.00 94.38 189 GLN A N 1
ATOM 1526 C CA . GLN A 1 189 ? 33.224 -1.494 -32.082 1.00 94.38 189 GLN A CA 1
ATOM 1527 C C . GLN A 1 189 ? 33.396 -0.541 -33.270 1.00 94.38 189 GLN A C 1
ATOM 1529 O O . GLN A 1 189 ? 34.262 -0.780 -34.108 1.00 94.38 189 GLN A O 1
ATOM 1534 N N . ALA A 1 190 ? 32.634 0.555 -33.319 1.00 92.12 190 ALA A N 1
ATOM 1535 C CA . ALA A 1 190 ? 32.748 1.567 -34.366 1.00 92.12 190 ALA A CA 1
ATOM 1536 C C . ALA A 1 190 ? 34.133 2.240 -34.368 1.00 92.12 190 ALA A C 1
ATOM 1538 O O . ALA A 1 190 ? 34.754 2.371 -35.421 1.00 92.12 190 ALA A O 1
ATOM 1539 N N . LEU A 1 191 ? 34.657 2.597 -33.190 1.00 91.44 191 LEU A N 1
ATOM 1540 C CA . LEU A 1 191 ? 36.009 3.145 -33.040 1.00 91.44 191 LEU A CA 1
ATOM 1541 C C . LEU A 1 191 ? 37.085 2.135 -33.457 1.00 91.44 191 LEU A C 1
ATOM 1543 O O . LEU A 1 191 ? 38.020 2.495 -34.169 1.00 91.44 191 LEU A O 1
ATOM 1547 N N . GLY A 1 192 ? 36.949 0.868 -33.054 1.00 91.38 192 GLY A N 1
ATOM 1548 C CA . GLY A 1 192 ? 37.872 -0.200 -33.442 1.00 91.38 192 GLY A CA 1
ATOM 1549 C C . GLY A 1 192 ? 37.870 -0.462 -34.949 1.00 91.38 192 GLY A C 1
ATOM 1550 O O . GLY A 1 192 ? 38.936 -0.596 -35.547 1.00 91.38 192 GLY A O 1
ATOM 1551 N N . ALA A 1 193 ? 36.691 -0.474 -35.575 1.00 88.94 193 ALA A N 1
ATOM 1552 C CA . ALA A 1 193 ? 36.551 -0.599 -37.022 1.00 88.94 193 ALA A CA 1
ATOM 1553 C C . ALA A 1 193 ? 37.188 0.593 -37.753 1.00 88.94 193 ALA A C 1
ATOM 1555 O O . ALA A 1 193 ? 37.975 0.386 -38.676 1.00 88.94 193 ALA A O 1
ATOM 1556 N N . GLY A 1 194 ? 36.929 1.821 -37.291 1.00 88.75 194 GLY A N 1
ATOM 1557 C CA . GLY A 1 194 ? 37.530 3.032 -37.852 1.00 88.75 194 GLY A CA 1
ATOM 1558 C C . GLY A 1 194 ? 39.055 3.061 -37.715 1.00 88.75 194 GLY A C 1
ATOM 1559 O O . GLY A 1 194 ? 39.748 3.420 -38.664 1.00 88.75 194 GLY A O 1
ATOM 1560 N N . LEU A 1 195 ? 39.601 2.624 -36.575 1.00 87.31 195 LEU A N 1
ATOM 1561 C CA . LEU A 1 195 ? 41.049 2.529 -36.373 1.00 87.31 195 LEU A CA 1
ATOM 1562 C C . LEU A 1 195 ? 41.678 1.449 -37.262 1.00 87.31 195 LEU A C 1
ATOM 1564 O O . LEU A 1 195 ? 42.740 1.674 -37.837 1.00 87.31 195 LEU A O 1
ATOM 1568 N N . ALA A 1 196 ? 41.029 0.290 -37.403 1.00 85.56 196 ALA A N 1
ATOM 1569 C CA . ALA A 1 196 ? 41.496 -0.772 -38.288 1.00 85.56 196 ALA A CA 1
ATOM 1570 C C . ALA A 1 196 ? 41.487 -0.327 -39.759 1.00 85.56 196 ALA A C 1
ATOM 1572 O O . ALA A 1 196 ? 42.427 -0.618 -40.497 1.00 85.56 196 ALA A O 1
ATOM 1573 N N . GLU A 1 197 ? 40.458 0.405 -40.186 1.00 84.56 197 GLU A N 1
ATOM 1574 C CA . GLU A 1 197 ? 40.383 0.978 -41.529 1.00 84.56 197 GLU A CA 1
ATOM 1575 C C . GLU A 1 197 ? 41.449 2.062 -41.743 1.00 84.56 197 GLU A C 1
ATOM 1577 O O . GLU A 1 197 ? 42.178 2.022 -42.734 1.00 84.56 197 GLU A O 1
ATOM 1582 N N . ALA A 1 198 ? 41.615 2.981 -40.789 1.00 82.38 198 ALA A N 1
ATOM 1583 C CA . ALA A 1 198 ? 42.671 3.989 -40.832 1.00 82.38 198 ALA A CA 1
ATOM 1584 C C . ALA A 1 198 ? 44.066 3.346 -40.880 1.00 82.38 198 ALA A C 1
ATOM 1586 O O . ALA A 1 198 ? 44.911 3.766 -41.665 1.00 82.38 198 ALA A O 1
ATOM 1587 N N . SER A 1 199 ? 44.293 2.283 -40.104 1.00 83.69 199 SER A N 1
ATOM 1588 C CA . SER A 1 199 ? 45.542 1.521 -40.117 1.00 83.69 199 SER A CA 1
ATOM 1589 C C . SER A 1 199 ? 45.796 0.858 -41.474 1.00 83.69 199 SER A C 1
ATOM 1591 O O . SER A 1 199 ? 46.915 0.951 -41.969 1.00 83.69 199 SER A O 1
A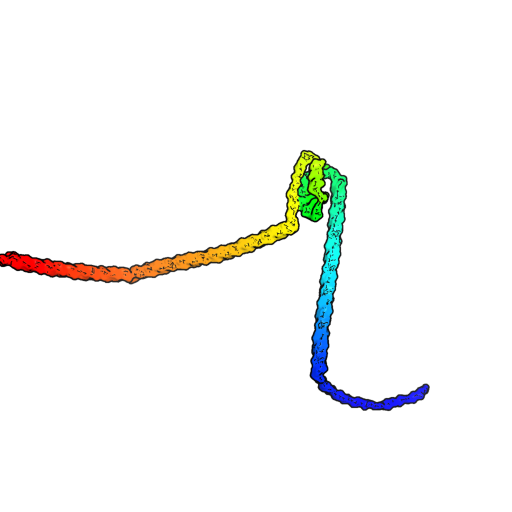TOM 1593 N N . ARG A 1 200 ? 44.778 0.278 -42.133 1.00 80.50 200 ARG A N 1
ATOM 1594 C CA . ARG A 1 200 ? 44.917 -0.254 -43.507 1.00 80.50 200 ARG A CA 1
ATOM 1595 C C . ARG A 1 200 ? 45.273 0.829 -44.521 1.00 80.50 200 ARG A C 1
ATOM 1597 O O . ARG A 1 200 ? 46.125 0.595 -45.376 1.00 80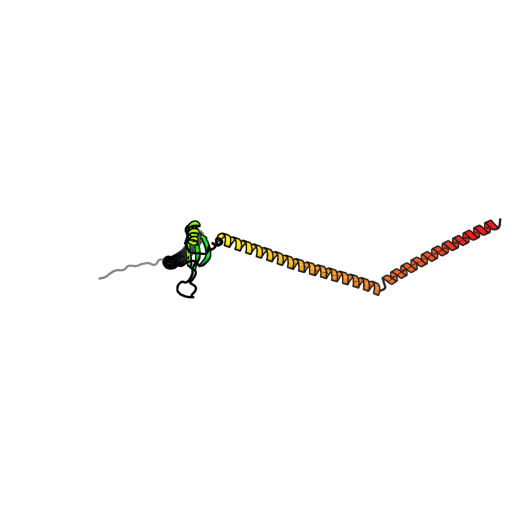.50 200 ARG A O 1
ATOM 1604 N N . ARG A 1 201 ? 44.653 2.008 -44.410 1.00 78.38 201 ARG A N 1
ATOM 1605 C CA . ARG A 1 201 ? 44.952 3.155 -45.279 1.00 78.38 201 ARG A CA 1
ATOM 1606 C C . ARG A 1 201 ? 46.383 3.655 -45.073 1.00 78.38 201 ARG A C 1
ATOM 1608 O O . ARG A 1 201 ? 47.093 3.860 -46.051 1.00 78.38 201 ARG A O 1
ATOM 1615 N N . ILE A 1 202 ? 46.824 3.798 -43.819 1.00 76.38 202 ILE A N 1
ATOM 1616 C CA . ILE A 1 202 ? 48.195 4.219 -43.477 1.00 76.38 202 ILE A CA 1
ATOM 1617 C C . ILE A 1 202 ? 49.221 3.175 -43.930 1.00 76.38 202 ILE A C 1
ATOM 1619 O O . ILE A 1 202 ? 50.263 3.537 -44.466 1.00 76.38 202 ILE A O 1
ATOM 1623 N N . ALA A 1 203 ? 48.920 1.885 -43.769 1.00 79.38 203 ALA A N 1
ATOM 1624 C CA . ALA A 1 203 ? 49.788 0.789 -44.193 1.00 79.38 203 ALA A CA 1
ATOM 1625 C C . ALA A 1 203 ? 49.904 0.643 -45.724 1.00 79.38 203 ALA A C 1
ATOM 1627 O O . ALA A 1 203 ? 50.579 -0.267 -46.192 1.00 79.38 203 ALA A O 1
ATOM 1628 N N . GLY A 1 204 ? 49.250 1.501 -46.517 1.00 71.25 204 GLY A N 1
ATOM 1629 C CA . GLY A 1 204 ? 49.400 1.533 -47.973 1.00 71.25 204 GLY A CA 1
ATOM 1630 C C . GLY A 1 204 ? 48.740 0.369 -48.719 1.00 71.25 204 GLY A C 1
ATOM 1631 O O . GLY A 1 204 ? 48.813 0.329 -49.945 1.00 71.25 204 GLY A O 1
ATOM 1632 N N . ALA A 1 205 ? 48.040 -0.532 -48.023 1.00 70.44 205 ALA A N 1
ATOM 1633 C CA . ALA A 1 205 ? 47.398 -1.702 -48.626 1.00 70.44 205 ALA A CA 1
ATOM 1634 C C . ALA A 1 205 ? 46.381 -1.317 -49.721 1.00 70.44 205 ALA A C 1
ATOM 1636 O O . ALA A 1 205 ? 46.298 -1.969 -50.764 1.00 70.44 205 ALA A O 1
ATOM 1637 N N . ASP A 1 206 ? 45.653 -0.212 -49.525 1.00 70.38 206 ASP A N 1
ATOM 1638 C CA . ASP A 1 206 ? 44.711 0.309 -50.523 1.00 70.38 206 ASP A CA 1
ATOM 1639 C C . ASP A 1 206 ? 45.420 0.956 -51.725 1.00 70.38 206 ASP A C 1
ATOM 1641 O O . ASP A 1 206 ? 44.955 0.830 -52.860 1.00 70.38 206 ASP A O 1
ATOM 1645 N N . LEU A 1 207 ? 46.573 1.598 -51.509 1.00 72.75 207 LEU A N 1
ATOM 1646 C CA . LEU A 1 207 ? 47.372 2.201 -52.581 1.00 72.75 207 LEU A CA 1
ATOM 1647 C C . LEU A 1 207 ? 48.037 1.129 -53.450 1.00 72.75 207 LEU A C 1
ATOM 1649 O O . LEU A 1 207 ? 48.055 1.256 -54.673 1.00 72.75 207 LEU A O 1
ATOM 1653 N N . GLU A 1 208 ? 48.526 0.045 -52.850 1.00 77.56 208 GLU A N 1
ATOM 1654 C CA . GLU A 1 208 ? 49.083 -1.093 -53.586 1.00 77.56 208 GLU A CA 1
ATOM 1655 C C . GLU A 1 208 ? 48.020 -1.804 -54.429 1.00 77.56 208 GLU A C 1
ATOM 1657 O O . GLU A 1 208 ? 48.259 -2.117 -55.602 1.00 77.56 208 GLU A O 1
ATOM 1662 N N . ALA A 1 209 ? 46.819 -2.000 -53.874 1.00 78.94 209 ALA A N 1
ATOM 1663 C CA . ALA A 1 209 ? 45.690 -2.570 -54.601 1.00 78.94 209 ALA A CA 1
ATOM 1664 C C . ALA A 1 209 ? 45.248 -1.672 -55.772 1.00 78.94 209 ALA A C 1
ATOM 1666 O O . ALA A 1 209 ? 45.011 -2.172 -56.876 1.00 78.94 209 ALA A O 1
ATOM 1667 N N . GLN A 1 210 ? 45.183 -0.351 -55.572 1.00 79.19 210 GLN A N 1
ATOM 1668 C CA . GLN A 1 210 ? 44.881 0.609 -56.641 1.00 79.19 210 GLN A CA 1
ATOM 1669 C C . GLN A 1 210 ? 45.977 0.648 -57.713 1.00 79.19 210 GLN A C 1
ATOM 1671 O O . GLN A 1 210 ? 45.669 0.610 -58.906 1.00 79.19 210 GLN A O 1
ATOM 1676 N N . ALA A 1 211 ? 47.253 0.653 -57.320 1.00 83.12 211 ALA A N 1
ATOM 1677 C CA . ALA A 1 211 ? 48.379 0.634 -58.250 1.00 83.12 211 ALA A CA 1
ATOM 1678 C C . ALA A 1 211 ? 48.392 -0.642 -59.101 1.00 83.12 211 ALA A C 1
ATOM 1680 O O . ALA A 1 211 ? 48.664 -0.586 -60.302 1.00 83.12 211 ALA A O 1
ATOM 1681 N N . ARG A 1 212 ? 48.055 -1.793 -58.507 1.00 85.94 212 ARG A N 1
ATOM 1682 C CA . ARG A 1 212 ? 47.913 -3.058 -59.232 1.00 85.94 212 ARG A CA 1
ATOM 1683 C C . ARG A 1 212 ? 46.792 -2.994 -60.272 1.00 85.94 212 ARG A C 1
ATOM 1685 O O . ARG A 1 212 ? 47.055 -3.302 -61.431 1.00 85.94 212 ARG A O 1
ATOM 1692 N N . ARG A 1 213 ? 45.599 -2.520 -59.899 1.00 86.62 213 ARG A N 1
ATOM 1693 C CA . ARG A 1 213 ? 44.485 -2.329 -60.851 1.00 86.62 213 ARG A CA 1
ATOM 1694 C C . ARG A 1 213 ? 44.855 -1.361 -61.976 1.00 86.62 213 ARG A C 1
ATOM 1696 O O . ARG A 1 213 ? 44.521 -1.601 -63.129 1.00 86.62 213 ARG A O 1
ATOM 1703 N N . GLY A 1 214 ? 45.593 -0.296 -61.662 1.00 88.12 214 GLY A N 1
ATOM 1704 C CA . GLY A 1 214 ? 46.095 0.650 -62.659 1.00 88.12 214 GLY A CA 1
ATOM 1705 C C . GLY A 1 214 ? 47.086 0.021 -63.643 1.00 88.12 214 GLY A C 1
ATOM 1706 O O . GLY A 1 214 ? 47.025 0.310 -64.837 1.00 88.12 214 GLY A O 1
ATOM 1707 N N . ARG A 1 215 ? 47.976 -0.865 -63.174 1.00 90.81 215 ARG A N 1
ATOM 1708 C CA . ARG A 1 215 ? 48.885 -1.627 -64.049 1.00 90.81 215 ARG A CA 1
ATOM 1709 C C . ARG A 1 215 ? 48.122 -2.588 -64.958 1.00 90.81 215 ARG A C 1
ATOM 1711 O O . ARG A 1 215 ? 48.398 -2.617 -66.151 1.00 90.81 215 ARG A O 1
ATOM 1718 N N . GLU A 1 216 ? 47.153 -3.318 -64.412 1.00 90.81 216 GLU A N 1
ATOM 1719 C CA . GLU A 1 216 ? 46.299 -4.238 -65.176 1.00 90.81 216 GLU A CA 1
ATOM 1720 C C . GLU A 1 216 ? 45.493 -3.486 -66.254 1.00 90.81 216 GLU A C 1
ATOM 1722 O O . GLU A 1 216 ? 45.489 -3.894 -67.413 1.00 90.81 216 GLU A O 1
ATOM 1727 N N . ALA A 1 217 ? 44.908 -2.331 -65.920 1.00 90.56 217 ALA A N 1
ATOM 1728 C CA . ALA A 1 217 ? 44.172 -1.498 -66.874 1.00 90.56 217 ALA A CA 1
ATOM 1729 C C . ALA A 1 217 ? 45.066 -0.922 -67.988 1.00 90.56 217 ALA A C 1
ATOM 1731 O O . ALA A 1 217 ? 44.663 -0.885 -69.149 1.00 90.56 217 ALA A O 1
ATOM 1732 N N . ARG A 1 218 ? 46.295 -0.495 -67.660 1.00 90.44 218 ARG A N 1
ATOM 1733 C CA . ARG A 1 218 ? 47.269 -0.033 -68.667 1.00 90.44 218 ARG A CA 1
ATOM 1734 C C . ARG A 1 218 ? 47.679 -1.160 -69.607 1.00 90.44 218 ARG A C 1
ATOM 1736 O O . ARG A 1 218 ? 47.662 -0.961 -70.814 1.00 90.44 218 ARG A O 1
ATOM 1743 N N . ALA A 1 219 ? 47.968 -2.342 -69.064 1.00 93.19 219 ALA A N 1
ATOM 1744 C CA . ALA A 1 219 ? 48.303 -3.513 -69.869 1.00 93.19 219 ALA A CA 1
ATOM 1745 C C . ALA A 1 219 ? 47.164 -3.888 -70.834 1.00 93.19 219 ALA A C 1
ATOM 1747 O O . ALA A 1 219 ? 47.417 -4.178 -71.999 1.00 93.19 219 ALA A O 1
ATOM 1748 N N . GLN A 1 220 ? 45.908 -3.819 -70.379 1.00 94.06 220 GLN A N 1
ATOM 1749 C CA . GLN A 1 220 ? 44.739 -4.033 -71.239 1.00 94.06 220 GLN A CA 1
ATOM 1750 C C . GLN A 1 220 ? 44.608 -2.959 -72.328 1.00 94.06 220 GLN A C 1
ATOM 1752 O O . GLN A 1 220 ? 44.355 -3.287 -73.485 1.00 94.06 220 GLN A O 1
ATOM 1757 N N . ALA A 1 221 ? 44.810 -1.685 -71.986 1.00 91.81 221 ALA A N 1
ATOM 1758 C CA . ALA A 1 221 ? 44.754 -0.595 -72.957 1.00 91.81 221 ALA A CA 1
ATOM 1759 C C . ALA A 1 221 ? 45.842 -0.720 -74.036 1.00 91.81 221 ALA A C 1
ATOM 1761 O O . ALA A 1 221 ? 45.576 -0.480 -75.213 1.00 91.81 221 ALA A O 1
ATOM 1762 N N . ASP A 1 222 ? 47.053 -1.122 -73.653 1.00 93.69 222 ASP A N 1
ATOM 1763 C CA . ASP A 1 222 ? 48.150 -1.317 -74.599 1.00 93.69 222 ASP A CA 1
ATOM 1764 C C . ASP A 1 222 ? 47.922 -2.542 -75.495 1.00 93.69 222 ASP A C 1
ATOM 1766 O O . ASP A 1 222 ? 48.206 -2.471 -76.691 1.00 93.69 222 ASP A O 1
ATOM 1770 N N . ALA A 1 223 ? 47.326 -3.618 -74.972 1.00 94.81 223 ALA A N 1
ATOM 1771 C CA . ALA A 1 223 ? 46.915 -4.765 -75.782 1.00 94.81 223 ALA A CA 1
ATOM 1772 C C . ALA A 1 223 ? 45.885 -4.368 -76.856 1.00 94.81 223 ALA A C 1
ATOM 1774 O O . ALA A 1 223 ? 46.070 -4.678 -78.032 1.00 94.81 223 ALA A O 1
ATOM 1775 N N . LEU A 1 224 ? 44.856 -3.598 -76.482 1.00 94.12 224 LEU A N 1
ATOM 1776 C CA . LEU A 1 224 ? 43.849 -3.101 -77.429 1.00 94.12 224 LEU A CA 1
ATOM 1777 C C . LEU A 1 224 ? 44.453 -2.167 -78.488 1.00 94.12 224 LEU A C 1
ATOM 1779 O O . LEU A 1 224 ? 44.080 -2.227 -79.657 1.00 94.12 224 LEU A O 1
ATOM 1783 N N . ARG A 1 225 ? 45.417 -1.317 -78.110 1.00 93.88 225 ARG A N 1
ATOM 1784 C CA . ARG A 1 225 ? 46.140 -0.462 -79.068 1.00 93.88 225 ARG A CA 1
ATOM 1785 C C . ARG A 1 225 ? 46.942 -1.275 -80.077 1.00 93.88 225 ARG A C 1
ATOM 1787 O O . ARG A 1 225 ? 46.970 -0.914 -81.250 1.00 93.88 225 ARG A O 1
ATOM 1794 N N . GLN A 1 226 ? 47.596 -2.348 -79.634 1.00 94.94 226 GLN A N 1
ATOM 1795 C CA . GLN A 1 226 ? 48.337 -3.238 -80.529 1.00 94.94 226 GLN A CA 1
ATOM 1796 C C . GLN A 1 226 ? 47.402 -3.957 -81.501 1.00 94.94 226 GLN A C 1
ATOM 1798 O O . GLN A 1 226 ? 47.712 -4.033 -82.688 1.00 94.94 226 GLN A O 1
ATOM 1803 N N . GLU A 1 227 ? 46.252 -4.432 -81.027 1.00 93.81 227 GLU A N 1
ATOM 1804 C CA . GLU A 1 227 ? 45.243 -5.069 -81.875 1.00 93.81 227 GLU A CA 1
ATOM 1805 C C . GLU A 1 227 ? 44.700 -4.097 -82.933 1.00 93.81 227 GLU A C 1
ATOM 1807 O O . GLU A 1 227 ? 44.644 -4.433 -84.116 1.00 93.81 227 GLU A O 1
ATOM 1812 N N . LEU A 1 228 ? 44.397 -2.857 -82.541 1.00 93.31 228 LEU A N 1
ATOM 1813 C CA . LEU A 1 228 ? 43.918 -1.828 -83.463 1.00 93.31 228 LEU A CA 1
ATOM 1814 C C . LEU A 1 228 ? 44.985 -1.465 -84.508 1.00 93.31 228 LEU A C 1
ATOM 1816 O O . LEU A 1 228 ? 44.684 -1.408 -85.696 1.00 93.31 228 LEU A O 1
ATOM 1820 N N . ALA A 1 229 ? 46.251 -1.329 -84.101 1.00 94.44 229 ALA A N 1
ATOM 1821 C CA . ALA A 1 229 ? 47.360 -1.102 -85.029 1.00 94.44 229 ALA A CA 1
ATOM 1822 C C . ALA A 1 229 ? 47.553 -2.271 -86.016 1.00 94.44 229 ALA A C 1
ATOM 1824 O O . ALA A 1 229 ? 47.869 -2.055 -87.189 1.00 94.44 229 ALA A O 1
ATOM 1825 N N . GLN A 1 230 ? 47.350 -3.515 -85.569 1.00 93.88 230 GLN A N 1
ATOM 1826 C CA . GLN A 1 230 ? 47.382 -4.685 -86.450 1.00 93.88 230 GLN A CA 1
ATOM 1827 C C . GLN A 1 230 ? 46.225 -4.666 -87.451 1.00 93.88 230 GLN A C 1
ATOM 1829 O O . GLN A 1 230 ? 46.452 -4.917 -88.636 1.00 93.88 230 GLN A O 1
ATOM 1834 N N . GLN A 1 231 ? 45.010 -4.329 -87.011 1.00 94.06 231 GLN A N 1
ATOM 1835 C CA . GLN A 1 231 ? 43.853 -4.189 -87.897 1.00 94.06 231 GLN A CA 1
ATOM 1836 C C . GLN A 1 231 ? 44.061 -3.074 -88.926 1.00 94.06 231 GLN A C 1
ATOM 1838 O O . GLN A 1 231 ? 43.853 -3.306 -90.115 1.00 94.06 231 GLN A O 1
ATOM 1843 N N . GLU A 1 232 ? 44.561 -1.908 -88.511 1.00 93.12 232 GLU A N 1
ATOM 1844 C CA . GLU A 1 232 ? 44.905 -0.811 -89.420 1.00 93.12 232 GLU A CA 1
ATOM 1845 C C . GLU A 1 232 ? 45.954 -1.234 -90.452 1.00 93.12 232 GLU A C 1
ATOM 1847 O O . GLU A 1 232 ? 45.819 -0.923 -91.635 1.00 93.12 232 GLU A O 1
ATOM 1852 N N . LEU A 1 233 ? 46.988 -1.974 -90.039 1.00 94.38 233 LEU A N 1
ATOM 1853 C CA . LEU A 1 233 ? 47.993 -2.499 -90.961 1.00 94.38 233 LEU A CA 1
ATOM 1854 C C . LEU A 1 233 ? 47.381 -3.494 -91.954 1.00 94.38 233 LEU A C 1
ATOM 1856 O O . LEU A 1 233 ? 47.719 -3.457 -93.138 1.00 94.38 233 LEU A O 1
ATOM 1860 N N . MET A 1 234 ? 46.494 -4.380 -91.493 1.00 94.19 234 MET A N 1
ATOM 1861 C CA . MET A 1 234 ? 45.796 -5.324 -92.367 1.00 94.19 234 MET A CA 1
ATOM 1862 C C . MET A 1 234 ? 44.903 -4.601 -93.374 1.00 94.19 234 MET A C 1
ATOM 1864 O O . MET A 1 234 ? 44.955 -4.915 -94.561 1.00 94.19 234 MET A O 1
ATOM 1868 N N . TRP A 1 235 ? 44.139 -3.601 -92.934 1.00 91.19 235 TRP A N 1
ATOM 1869 C CA . TRP A 1 235 ? 43.296 -2.798 -93.816 1.00 91.19 235 TRP A CA 1
ATOM 1870 C C . TRP A 1 235 ? 44.108 -1.976 -94.809 1.00 91.19 235 TRP A C 1
ATOM 1872 O O . TRP A 1 235 ? 43.752 -1.948 -95.982 1.00 91.19 235 TRP A O 1
ATOM 1882 N N . ARG A 1 236 ? 45.231 -1.378 -94.391 1.00 92.31 236 ARG A N 1
ATOM 1883 C CA . ARG A 1 236 ? 46.150 -0.690 -95.312 1.00 92.31 236 ARG A CA 1
ATOM 1884 C C . ARG A 1 236 ? 46.681 -1.636 -96.381 1.00 92.31 236 ARG A C 1
ATOM 1886 O O . ARG A 1 236 ? 46.612 -1.311 -97.556 1.00 92.31 236 ARG A O 1
ATOM 1893 N N . LYS A 1 237 ? 47.141 -2.831 -95.994 1.00 91.69 237 LYS A N 1
ATOM 1894 C CA . LYS A 1 237 ? 47.605 -3.846 -96.954 1.00 91.69 237 LYS A CA 1
ATOM 1895 C C . LYS A 1 237 ? 46.504 -4.274 -97.926 1.00 91.69 237 LYS A C 1
ATOM 1897 O O . LYS A 1 237 ? 46.780 -4.413 -99.111 1.00 91.69 237 LYS A O 1
ATOM 1902 N N . ALA A 1 238 ? 45.279 -4.479 -97.438 1.00 89.38 238 ALA A N 1
ATOM 1903 C CA . ALA A 1 238 ? 44.139 -4.835 -98.281 1.00 89.38 238 ALA A CA 1
ATOM 1904 C C . ALA A 1 238 ? 43.770 -3.701 -99.253 1.00 89.38 238 ALA A C 1
ATOM 1906 O O . ALA A 1 238 ? 43.555 -3.950 -100.435 1.00 89.38 238 ALA A O 1
ATOM 1907 N N . HIS A 1 239 ? 43.761 -2.456 -98.776 1.00 89.00 239 HIS A N 1
ATOM 1908 C CA . HIS A 1 239 ? 43.528 -1.274 -99.601 1.00 89.00 239 HIS A CA 1
ATOM 1909 C C . HIS A 1 239 ? 44.610 -1.105 -100.678 1.00 89.00 239 HIS A C 1
ATOM 1911 O O . HIS A 1 239 ? 44.287 -0.923 -101.847 1.00 89.00 239 HIS A O 1
ATOM 1917 N N . ASP A 1 240 ? 45.889 -1.221 -100.315 1.00 90.00 240 ASP A N 1
ATOM 1918 C CA . ASP A 1 240 ? 47.011 -1.117 -101.256 1.00 90.00 240 ASP A CA 1
ATOM 1919 C C . ASP A 1 240 ? 47.016 -2.238 -102.304 1.00 90.00 240 ASP A C 1
ATOM 1921 O O . ASP A 1 240 ? 47.538 -2.041 -103.400 1.00 90.00 240 ASP A O 1
ATOM 1925 N N . ALA A 1 241 ? 46.476 -3.415 -101.974 1.00 87.31 241 ALA A N 1
ATOM 1926 C CA . ALA A 1 241 ? 46.293 -4.501 -102.931 1.00 87.31 241 ALA A CA 1
ATOM 1927 C C . ALA A 1 241 ? 45.187 -4.168 -103.943 1.00 87.31 241 ALA A C 1
ATOM 1929 O O . ALA A 1 241 ? 45.415 -4.298 -105.140 1.00 87.31 241 ALA A O 1
ATOM 1930 N N . LEU A 1 242 ? 44.038 -3.668 -103.472 1.00 82.88 242 LEU A N 1
ATOM 1931 C CA . LEU A 1 242 ? 42.926 -3.250 -104.335 1.00 82.88 242 LEU A CA 1
ATOM 1932 C C . LEU A 1 242 ? 43.271 -2.037 -105.211 1.00 82.88 242 LEU A C 1
ATOM 1934 O O . LEU A 1 242 ? 42.774 -1.929 -106.321 1.00 82.88 242 LEU A O 1
ATOM 1938 N N . ALA A 1 243 ? 44.122 -1.126 -104.737 1.00 80.81 243 ALA A N 1
ATOM 1939 C CA . ALA A 1 243 ? 44.534 0.059 -105.493 1.00 80.81 243 ALA A CA 1
ATOM 1940 C C . ALA A 1 243 ? 45.579 -0.224 -106.595 1.00 80.81 243 ALA A C 1
ATOM 1942 O O . ALA A 1 243 ? 45.946 0.694 -107.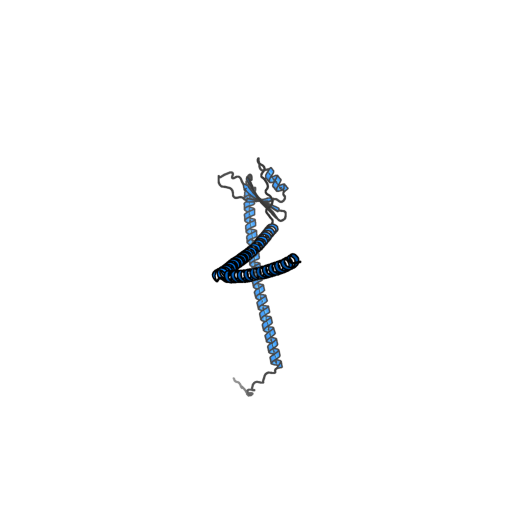329 1.00 80.81 243 ALA A O 1
ATOM 1943 N N . LYS A 1 244 ? 46.115 -1.451 -106.669 1.00 73.31 244 LYS A N 1
ATOM 1944 C CA . LYS A 1 244 ? 47.122 -1.877 -107.660 1.00 73.31 244 LYS A CA 1
ATOM 1945 C C . LYS A 1 244 ? 46.553 -2.755 -108.782 1.00 73.31 244 LYS A C 1
ATOM 1947 O O . LYS A 1 244 ? 47.314 -3.078 -109.695 1.00 73.31 244 LYS A O 1
ATOM 1952 N N . GLU A 1 245 ? 45.281 -3.141 -108.702 1.00 51.94 245 GLU A N 1
ATOM 1953 C CA . GLU A 1 245 ? 44.507 -3.705 -109.824 1.00 51.94 245 GLU A CA 1
ATOM 1954 C C . GLU A 1 245 ? 43.929 -2.586 -110.700 1.00 51.94 245 GLU A C 1
ATOM 1956 O O . GLU A 1 245 ? 43.899 -2.782 -111.936 1.00 51.94 245 GLU A O 1
#

Secondary structure (DSSP, 8-state):
-------------PPPPPPPHHHHHHHHHHHHHHHHHHHHHHHHHHHHHHHHHHHHHHHHHHHHHHHHHHHHHHHHHHHHTS-PPEEEEEEEEEETTEEEEEEEE--SS-SS-PPPEEEEESSHHHHHHHHHHS-SS----PPPPPPHHHHHHHHHHHHHHHHHHHHHHHHHHHHHHHHHHHHHHHHHHHHHHHHHHHHHHHTTHHHHHHHHHHHHHHHHHHHHHHHHHHHHHHHHHHHHHHTT-